Protein AF-A0AAD5U071-F1 (afdb_monomer_lite)

Sequence (333 aa):
MDEIKLKQVQVDEIIENVNIQALKSEDTIFQKDDSDSICLKDLNVYPITQIESSEHLINSKNDEALIEESCLKEKQDKTNLSKTQLRKVNKKNKKEKNREKKEFRAELIERSQRVQKTLIRAQAKGFASEFQIMENWLLSENETIKSFVADANLLETMIGPFGQKMRRLALKLCRRYNIVCKTHGHRKEKFLKLIKTNTTNIPTNNMILVQNLIQEFTNEKLELRDRRVERLEKQLNVFDEDGIPAIWYRKLEKAGKADPQFRGKVVHSSPHYENVVGETAKSISEACVGYKMLLKGGWTPGSGLGVDGNGNKDGIKVKIRGKRTGLGIEESF

Foldseek 3Di:
DVVVVVVVVVVVVVVVVVVVVVVVVVPPPPDDDDDDPPPPVVPPPPDPPPPPDPPDDDDDPPPCVVVVVVVVVVPPVPDPDPPVRVVVVVVVVVVVVVVVVVVVLVVLAVVQVVLVVQLVVQVVVDDVSNLVSLLVVLLVVLVVVVVQLVPPSRFKDKHHLHDPLSVVLVVLSCVLQVWDWDWDDDDSSIIIMTGDDPSGDDDPDSNVSSVVSSVVSVVVVVVVVVVVVVVVCVQCVPQDPVRHGCVVVVVVVVVDDDDPPPPPDPPPPVPDFFDWPCPPPDDDDCPDPVVVVCVVVVHDPQFAPDPVSPHDSPPFTWTADDDPPGIHTDDDD

Secondary structure (DSSP, 8-state):
-HHHHHHHHHHHHHHHHHHHHHHHHHTTS----------GGG------------------TTSHHHHHHHHHHHTTTS----HHHHHHHHHHHHHHHHHHHHHHHHHHHHHHHHHHHHHHHHHHT-HHHHHHHHHHHHHHHHHHHHHHHH-TT-SEEEE----HHHHHHHHHHHHHTT-EEEEESSTT--EEEEE--TT----S-HHHHHHHHHHHHHHHHHHHHHHHHHHHHHHHS-B-TTS-BTHHHHHHHTT----GGG------PPPPTTPEETTTPPPPPTTSHHHHHHHHTT--TTSBSSTTSBS-SSPPPEEE-TTTS-EEE----

Structure (mmCIF, N/CA/C/O backbone):
data_AF-A0AAD5U071-F1
#
_entry.id   AF-A0AAD5U071-F1
#
loop_
_atom_site.group_PDB
_atom_site.id
_atom_site.type_symbol
_atom_site.label_atom_id
_atom_site.label_alt_id
_atom_site.label_comp_id
_atom_site.label_asym_id
_atom_site.label_entity_id
_atom_site.label_seq_id
_atom_site.pdbx_PDB_ins_code
_atom_site.Cartn_x
_atom_site.Cartn_y
_atom_site.Cartn_z
_atom_site.occupancy
_atom_site.B_iso_or_equiv
_atom_site.auth_seq_id
_atom_site.auth_comp_id
_atom_site.auth_asym_id
_atom_site.auth_atom_id
_atom_site.pdbx_PDB_model_num
ATOM 1 N N . MET A 1 1 ? 56.730 -24.080 2.811 1.00 55.62 1 MET A N 1
ATOM 2 C CA . MET A 1 1 ? 55.600 -23.474 3.556 1.00 55.62 1 MET A CA 1
ATOM 3 C C . MET A 1 1 ? 55.712 -21.955 3.665 1.00 55.62 1 MET A C 1
ATOM 5 O O . MET A 1 1 ? 54.682 -21.310 3.816 1.00 55.62 1 MET A O 1
ATOM 9 N N . ASP A 1 2 ? 56.905 -21.373 3.531 1.00 67.69 2 ASP A N 1
ATOM 10 C CA . ASP A 1 2 ? 57.101 -19.932 3.759 1.00 67.69 2 ASP A CA 1
ATOM 11 C C . ASP A 1 2 ? 56.636 -19.040 2.599 1.00 67.69 2 ASP A C 1
ATOM 13 O O . ASP A 1 2 ? 56.183 -17.922 2.818 1.00 67.69 2 ASP A O 1
ATOM 17 N N . GLU A 1 3 ? 56.613 -19.561 1.373 1.00 74.38 3 GLU A N 1
ATOM 18 C CA . GLU A 1 3 ? 56.181 -18.804 0.189 1.00 74.38 3 GLU A CA 1
ATOM 19 C C . GLU A 1 3 ? 54.664 -18.533 0.159 1.00 74.38 3 GLU A C 1
ATOM 21 O O . GLU A 1 3 ? 54.212 -17.498 -0.326 1.00 74.38 3 GLU A O 1
ATOM 26 N N . ILE A 1 4 ? 53.865 -19.438 0.735 1.00 80.94 4 ILE A N 1
ATOM 27 C CA . ILE A 1 4 ? 52.407 -19.273 0.847 1.00 80.94 4 ILE A CA 1
ATOM 28 C C . ILE A 1 4 ? 52.076 -18.229 1.916 1.00 80.94 4 ILE A C 1
ATOM 30 O O . ILE A 1 4 ? 51.204 -17.392 1.706 1.00 80.94 4 ILE A O 1
ATOM 34 N N . LYS A 1 5 ? 52.815 -18.223 3.034 1.00 85.50 5 LYS A N 1
ATOM 35 C CA . LYS A 1 5 ? 52.654 -17.203 4.078 1.00 85.50 5 LYS A CA 1
ATOM 36 C C . LYS A 1 5 ? 53.036 -15.815 3.568 1.00 85.50 5 LYS A C 1
ATOM 38 O O . LYS A 1 5 ? 52.329 -14.859 3.863 1.00 85.50 5 LYS A O 1
ATOM 43 N N . LEU A 1 6 ? 54.088 -15.715 2.753 1.00 84.88 6 LEU A N 1
ATOM 44 C CA . LEU A 1 6 ? 54.498 -14.447 2.150 1.00 84.88 6 LEU A CA 1
ATOM 45 C C . LEU A 1 6 ? 53.431 -13.895 1.191 1.00 84.88 6 LEU A C 1
ATOM 47 O O . LEU A 1 6 ? 53.113 -12.710 1.243 1.00 84.88 6 LEU A O 1
ATOM 51 N N . LYS A 1 7 ? 52.821 -14.759 0.369 1.00 84.94 7 LYS A N 1
ATOM 52 C CA . LYS A 1 7 ? 51.725 -14.356 -0.526 1.00 84.94 7 LYS A CA 1
ATOM 53 C C . LYS A 1 7 ? 50.461 -13.954 0.235 1.00 84.94 7 LYS A C 1
ATOM 55 O O . LYS A 1 7 ? 49.786 -13.027 -0.191 1.00 84.94 7 LYS A O 1
ATOM 60 N N . GLN A 1 8 ? 50.161 -14.605 1.359 1.00 84.19 8 GLN A N 1
ATOM 61 C CA . GLN A 1 8 ? 49.004 -14.248 2.182 1.00 84.19 8 GLN A CA 1
ATOM 62 C C . GLN A 1 8 ? 49.163 -12.850 2.802 1.00 84.19 8 GLN A C 1
ATOM 64 O O . GLN A 1 8 ? 48.251 -12.039 2.703 1.00 84.19 8 GLN A O 1
ATOM 69 N N . VAL A 1 9 ? 50.350 -12.535 3.334 1.00 89.19 9 VAL A N 1
ATOM 70 C CA . VAL A 1 9 ? 50.649 -11.208 3.905 1.00 89.19 9 VAL A CA 1
ATOM 71 C C . VAL A 1 9 ? 50.554 -10.105 2.846 1.00 89.19 9 VAL A C 1
ATOM 73 O O . VAL A 1 9 ? 49.988 -9.051 3.115 1.00 89.19 9 VAL A O 1
ATOM 76 N N . GLN A 1 10 ? 51.025 -10.360 1.621 1.00 87.25 10 GLN A N 1
ATOM 77 C CA . GLN A 1 10 ? 50.901 -9.398 0.519 1.00 87.25 10 GLN A CA 1
ATOM 78 C C . GLN A 1 10 ? 49.443 -9.149 0.105 1.00 87.25 10 GLN A C 1
ATOM 80 O O . GLN A 1 10 ? 49.093 -8.032 -0.265 1.00 87.25 10 GLN A O 1
ATOM 85 N N . VAL A 1 11 ? 48.583 -10.169 0.161 1.00 84.94 11 VAL A N 1
ATOM 86 C CA . VAL A 1 11 ? 47.152 -10.014 -0.145 1.00 84.94 11 VAL A CA 1
ATOM 87 C C . VAL A 1 11 ? 46.450 -9.198 0.939 1.00 84.94 11 VAL A C 1
ATOM 89 O O . VAL A 1 11 ? 45.682 -8.295 0.608 1.00 84.94 11 VAL A O 1
ATOM 92 N N . ASP A 1 12 ? 46.749 -9.463 2.209 1.00 83.75 12 ASP A N 1
ATOM 93 C CA . ASP A 1 12 ? 46.149 -8.738 3.332 1.00 83.75 12 ASP A CA 1
ATOM 94 C C . ASP A 1 12 ? 46.568 -7.250 3.325 1.00 83.75 12 ASP A C 1
ATOM 96 O O . ASP A 1 12 ? 45.726 -6.369 3.509 1.00 83.75 12 ASP A O 1
ATOM 100 N N . GLU A 1 13 ? 47.824 -6.949 2.973 1.00 85.31 13 GLU A N 1
ATOM 101 C CA . GLU A 1 13 ? 48.334 -5.577 2.822 1.00 85.31 13 GLU A CA 1
ATOM 102 C C . GLU A 1 13 ? 47.681 -4.824 1.644 1.00 85.31 13 GLU A C 1
ATOM 104 O O . GLU A 1 13 ? 47.413 -3.621 1.722 1.00 85.31 13 GLU A O 1
ATOM 109 N N . ILE A 1 14 ? 47.359 -5.517 0.546 1.00 85.44 14 ILE A N 1
ATOM 110 C CA . ILE A 1 14 ? 46.621 -4.923 -0.581 1.00 85.44 14 ILE A CA 1
ATOM 111 C C . ILE A 1 14 ? 45.173 -4.610 -0.176 1.00 85.44 14 ILE A C 1
ATOM 113 O O . ILE A 1 14 ? 44.662 -3.542 -0.518 1.00 85.44 14 ILE A O 1
ATOM 117 N N . ILE A 1 15 ? 44.515 -5.500 0.573 1.00 81.06 15 ILE A N 1
ATOM 118 C CA . ILE A 1 15 ? 43.133 -5.298 1.037 1.00 81.06 15 ILE A CA 1
ATOM 119 C C . ILE A 1 15 ? 43.049 -4.093 1.983 1.00 81.06 15 ILE A C 1
ATOM 121 O O . ILE A 1 15 ? 42.140 -3.268 1.854 1.00 81.06 15 ILE A O 1
ATOM 125 N N . GLU A 1 16 ? 44.012 -3.948 2.893 1.00 81.44 16 GLU A N 1
ATOM 126 C CA . GLU A 1 16 ? 44.041 -2.835 3.843 1.00 81.44 16 GLU A CA 1
ATOM 127 C C . GLU A 1 16 ? 44.283 -1.487 3.136 1.00 81.44 16 GLU A C 1
ATOM 129 O O . GLU A 1 16 ? 43.581 -0.505 3.394 1.00 81.44 16 GLU A O 1
ATOM 134 N N . ASN A 1 17 ? 45.175 -1.454 2.139 1.00 78.75 17 ASN A N 1
ATOM 135 C CA . ASN A 1 17 ? 45.452 -0.248 1.352 1.00 78.75 17 ASN A CA 1
ATOM 136 C C . ASN A 1 17 ? 44.270 0.204 0.473 1.00 78.75 17 ASN A C 1
ATOM 138 O O . ASN A 1 17 ? 44.027 1.408 0.340 1.00 78.75 17 ASN A O 1
ATOM 142 N N . VAL A 1 18 ? 43.495 -0.733 -0.088 1.00 77.31 18 VAL A N 1
ATOM 143 C CA . VAL A 1 18 ? 42.282 -0.413 -0.865 1.00 77.31 18 VAL A CA 1
ATOM 144 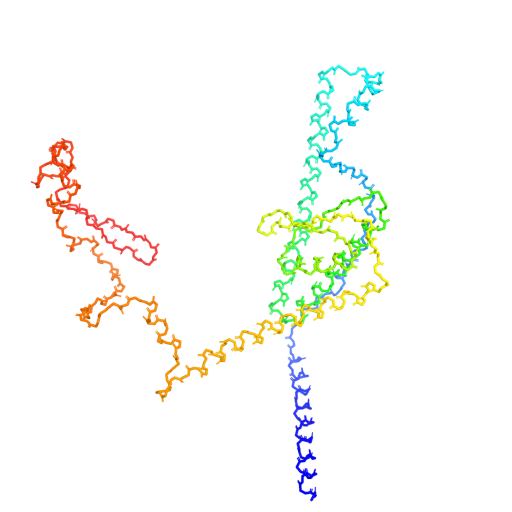C C . VAL A 1 18 ? 41.192 0.185 0.034 1.00 77.31 18 VAL A C 1
ATOM 146 O O . VAL A 1 18 ? 40.547 1.163 -0.352 1.00 77.31 18 VAL A O 1
ATOM 149 N N . ASN A 1 19 ? 41.029 -0.325 1.258 1.00 69.94 19 ASN A N 1
ATOM 150 C CA . ASN A 1 19 ? 40.064 0.222 2.219 1.00 69.94 19 ASN A CA 1
ATOM 151 C C . ASN A 1 19 ? 40.436 1.640 2.685 1.00 69.94 19 ASN A C 1
ATOM 153 O O . ASN A 1 19 ? 39.562 2.496 2.831 1.00 69.94 19 ASN A O 1
ATOM 157 N N . ILE A 1 20 ? 41.729 1.927 2.862 1.00 69.62 20 ILE A N 1
ATOM 158 C CA . ILE A 1 20 ? 42.202 3.262 3.259 1.00 69.62 20 ILE A CA 1
ATOM 159 C C . ILE A 1 20 ? 42.023 4.286 2.124 1.00 69.62 20 ILE A C 1
ATOM 161 O O . ILE A 1 20 ? 41.703 5.446 2.393 1.00 69.62 20 ILE A O 1
ATOM 165 N N . GLN A 1 21 ? 42.188 3.891 0.855 1.00 60.47 21 GLN A N 1
ATOM 166 C CA . GLN A 1 21 ? 41.911 4.782 -0.281 1.00 60.47 21 GLN A CA 1
ATOM 167 C C . GLN A 1 21 ? 40.415 5.064 -0.463 1.00 60.47 21 GLN A C 1
ATOM 169 O O . GLN A 1 21 ? 40.058 6.202 -0.773 1.00 60.47 21 GLN A O 1
ATOM 174 N N . ALA A 1 22 ? 39.546 4.081 -0.208 1.00 54.34 22 ALA A N 1
ATOM 175 C CA . ALA A 1 22 ? 38.099 4.287 -0.239 1.00 54.34 22 ALA A CA 1
ATOM 176 C C . ALA A 1 22 ? 37.658 5.324 0.810 1.00 54.34 22 ALA A C 1
ATOM 178 O O . ALA A 1 22 ? 36.961 6.278 0.466 1.00 54.34 22 ALA A O 1
ATOM 179 N N . LEU A 1 23 ? 38.168 5.223 2.044 1.00 58.06 23 LEU A N 1
ATOM 180 C CA . LEU A 1 23 ? 37.847 6.159 3.130 1.00 58.06 23 LEU A CA 1
ATOM 181 C C . LEU A 1 23 ? 38.384 7.581 2.889 1.00 58.06 23 LEU A C 1
ATOM 183 O O . LEU A 1 23 ? 37.712 8.553 3.213 1.00 58.06 23 LEU A O 1
ATOM 187 N N . LYS A 1 24 ? 39.556 7.740 2.259 1.00 56.62 24 LYS A N 1
ATOM 188 C CA . LYS A 1 24 ? 40.116 9.074 1.953 1.00 56.62 24 LYS A CA 1
ATOM 189 C C . LYS A 1 24 ? 39.433 9.782 0.775 1.00 56.62 24 LYS A C 1
ATOM 191 O O . LYS A 1 24 ? 39.570 10.998 0.635 1.00 56.62 24 LYS A O 1
ATOM 196 N N . SER A 1 25 ? 38.709 9.047 -0.070 1.00 53.53 25 SER A N 1
ATOM 197 C CA . SER A 1 25 ? 37.989 9.618 -1.218 1.00 53.53 25 SER A CA 1
ATOM 198 C C . SER A 1 25 ? 36.618 10.212 -0.864 1.00 53.53 25 SER A C 1
ATOM 200 O O . SER A 1 25 ? 36.091 11.012 -1.636 1.00 53.53 25 SER A O 1
ATOM 202 N N . GLU A 1 26 ? 36.064 9.890 0.310 1.00 53.56 26 GLU A N 1
ATOM 203 C CA . GLU A 1 26 ? 34.776 10.436 0.764 1.00 53.56 26 GLU A CA 1
ATOM 204 C C . GLU A 1 26 ? 34.915 11.820 1.431 1.00 53.56 26 GLU A C 1
ATOM 206 O O . GLU A 1 26 ? 34.003 12.640 1.331 1.00 53.56 26 GLU A O 1
ATOM 211 N N . ASP A 1 27 ? 36.087 12.148 1.988 1.00 49.56 27 ASP A N 1
ATOM 212 C CA . ASP A 1 27 ? 36.305 13.399 2.737 1.00 49.56 27 ASP A CA 1
ATOM 213 C C . ASP A 1 27 ? 36.732 14.609 1.878 1.00 49.56 27 ASP A C 1
ATOM 215 O O . ASP A 1 27 ? 36.807 15.732 2.376 1.00 49.56 27 ASP A O 1
ATOM 219 N N . THR A 1 28 ? 36.990 14.438 0.575 1.00 48.97 28 THR A N 1
ATOM 220 C CA . THR A 1 28 ? 37.506 15.522 -0.295 1.00 48.97 28 THR A CA 1
ATOM 221 C C . THR A 1 28 ? 36.480 16.156 -1.242 1.00 48.97 28 THR A C 1
ATOM 223 O O . THR A 1 28 ? 36.829 17.069 -1.988 1.00 48.97 28 THR A O 1
ATOM 226 N N . ILE A 1 29 ? 35.202 15.759 -1.193 1.00 48.81 29 ILE A N 1
ATOM 227 C CA . ILE A 1 29 ? 34.155 16.288 -2.099 1.00 48.81 29 ILE A CA 1
ATOM 228 C C . ILE A 1 29 ? 33.249 17.350 -1.436 1.00 48.81 29 ILE A C 1
ATOM 230 O O . ILE A 1 29 ? 32.365 17.904 -2.083 1.00 48.81 29 ILE A O 1
ATOM 234 N N . PHE A 1 30 ? 33.487 17.731 -0.177 1.00 48.06 30 PHE A N 1
ATOM 235 C CA . PHE A 1 30 ? 32.630 18.696 0.531 1.00 48.06 30 PHE A CA 1
ATOM 236 C C . PHE A 1 30 ? 33.368 19.926 1.070 1.00 48.06 30 PHE A C 1
ATOM 238 O O . PHE A 1 30 ? 33.250 20.282 2.236 1.00 48.06 30 PHE A O 1
ATOM 245 N N . GLN A 1 31 ? 34.092 20.631 0.199 1.00 50.34 31 GLN A N 1
ATOM 246 C CA . GLN A 1 31 ? 34.423 22.040 0.433 1.00 50.34 31 GLN A CA 1
ATOM 247 C C . GLN A 1 31 ? 34.306 22.841 -0.866 1.00 50.34 31 GLN A C 1
ATOM 249 O O . GLN A 1 31 ? 35.242 22.883 -1.663 1.00 50.34 31 GLN A O 1
ATOM 254 N N . LYS A 1 32 ? 33.129 23.449 -1.068 1.00 41.72 32 LYS A N 1
ATOM 255 C CA . LYS A 1 32 ? 32.931 24.785 -1.658 1.00 41.72 32 LYS A CA 1
ATOM 256 C C . LYS A 1 32 ? 31.447 25.161 -1.622 1.00 41.72 32 LYS A C 1
ATOM 258 O O . LYS A 1 32 ? 30.638 24.595 -2.349 1.00 41.72 32 LYS A O 1
ATOM 263 N N . ASP A 1 33 ? 31.143 26.046 -0.679 1.00 43.62 33 ASP A N 1
ATOM 264 C CA . ASP A 1 33 ? 30.358 27.272 -0.836 1.00 43.62 33 ASP A CA 1
ATOM 265 C C . ASP A 1 33 ? 29.130 27.213 -1.756 1.00 43.62 33 ASP A C 1
ATOM 267 O O . ASP A 1 33 ? 29.238 27.306 -2.973 1.00 43.62 33 ASP A O 1
ATOM 271 N N . ASP A 1 34 ? 27.948 27.120 -1.144 1.00 39.91 34 ASP A N 1
ATOM 272 C CA . ASP A 1 34 ? 27.015 28.247 -1.166 1.00 39.91 34 ASP A CA 1
ATOM 273 C C . ASP A 1 34 ? 26.010 28.133 -0.014 1.00 39.91 34 ASP A C 1
ATOM 275 O O . ASP A 1 34 ? 25.458 27.082 0.322 1.00 39.91 34 ASP A O 1
ATOM 279 N N . SER A 1 35 ? 25.849 29.265 0.651 1.00 47.72 35 SER A N 1
ATOM 280 C CA . SER A 1 35 ? 25.071 29.494 1.852 1.00 47.72 35 SER A CA 1
ATOM 281 C C . SER A 1 35 ? 23.569 29.395 1.593 1.00 47.72 35 SER A C 1
ATOM 283 O O . SER A 1 35 ? 22.925 30.407 1.351 1.00 47.72 35 SER A O 1
ATOM 285 N N . ASP A 1 36 ? 23.004 28.204 1.760 1.00 41.28 36 ASP A N 1
ATOM 286 C CA . ASP A 1 36 ? 21.601 28.038 2.146 1.00 41.28 36 ASP A CA 1
ATOM 287 C C . ASP A 1 36 ? 21.547 27.238 3.449 1.00 41.28 36 ASP A C 1
ATOM 289 O O . ASP A 1 36 ? 21.347 26.022 3.487 1.00 41.28 36 ASP A O 1
ATOM 293 N N . SER A 1 37 ? 21.748 27.962 4.553 1.00 44.72 37 SER A N 1
ATOM 294 C CA . SER A 1 37 ? 21.404 27.522 5.904 1.00 44.72 37 SER A CA 1
ATOM 295 C C . SER A 1 37 ? 19.894 27.252 5.961 1.00 44.72 37 SER A C 1
ATOM 297 O O . SER A 1 37 ? 19.107 28.090 6.409 1.00 44.72 37 SER A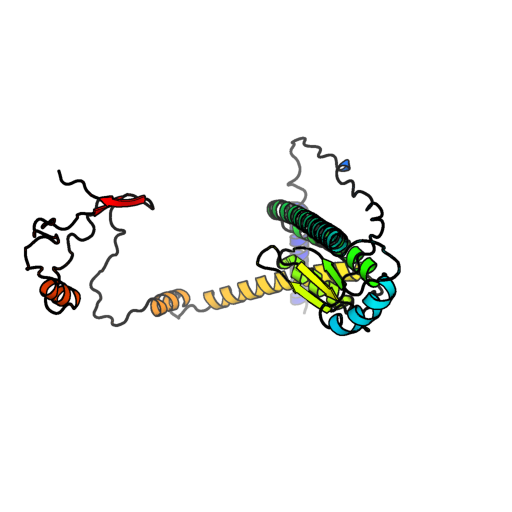 O 1
ATOM 299 N N . ILE A 1 38 ? 19.465 26.069 5.517 1.00 42.19 38 ILE A N 1
ATOM 300 C CA . ILE A 1 38 ? 18.133 25.561 5.829 1.00 42.19 38 ILE A CA 1
ATOM 301 C C . ILE A 1 38 ? 18.135 25.271 7.325 1.00 42.19 38 ILE A C 1
ATOM 303 O O . ILE A 1 38 ? 18.734 24.309 7.807 1.00 42.19 38 ILE A O 1
ATOM 307 N N . CYS A 1 39 ? 17.477 26.164 8.053 1.00 36.88 39 CYS A N 1
ATOM 308 C CA . CYS A 1 39 ? 17.259 26.084 9.480 1.00 36.88 39 CYS A CA 1
ATOM 309 C C . CYS A 1 39 ? 16.619 24.727 9.824 1.00 36.88 39 CYS A C 1
ATOM 311 O O . CYS A 1 39 ? 15.439 24.490 9.572 1.00 36.88 39 CYS A O 1
ATOM 313 N N . LEU A 1 40 ? 17.388 23.833 10.450 1.00 42.78 40 LEU A N 1
ATOM 314 C CA . LEU A 1 40 ? 16.921 22.551 11.004 1.00 42.78 40 LEU A CA 1
ATOM 315 C C . LEU A 1 40 ? 15.836 22.708 12.092 1.00 42.78 40 LEU A C 1
ATOM 317 O O . LEU A 1 40 ? 15.324 21.712 12.593 1.00 42.78 40 LEU A O 1
ATOM 321 N N . LYS A 1 41 ? 15.448 23.943 12.434 1.00 42.38 41 LYS A N 1
ATOM 322 C CA . LYS A 1 41 ? 14.358 24.252 13.367 1.00 42.38 41 LYS A CA 1
ATOM 323 C C . LYS A 1 41 ? 12.958 24.074 12.755 1.00 42.38 41 LYS A C 1
ATOM 325 O O . LYS A 1 41 ? 11.994 24.023 13.510 1.00 42.38 41 LYS A O 1
ATOM 330 N N . ASP A 1 42 ? 12.844 23.883 11.436 1.00 38.41 42 ASP A N 1
ATOM 331 C CA . ASP A 1 42 ? 11.549 23.639 10.775 1.00 38.41 42 ASP A CA 1
ATOM 332 C C . ASP A 1 42 ? 11.170 22.150 10.677 1.00 38.41 42 ASP A C 1
ATOM 334 O O . ASP A 1 42 ? 10.042 21.813 10.315 1.00 38.41 42 ASP A O 1
ATOM 338 N N . LEU A 1 43 ? 12.055 21.234 11.096 1.00 42.12 43 LEU A N 1
ATOM 339 C CA . LEU A 1 43 ? 11.668 19.874 11.495 1.00 42.12 43 LEU A CA 1
ATOM 340 C C . LEU A 1 43 ? 11.134 19.892 12.933 1.00 42.12 43 LEU A C 1
ATOM 342 O O . LEU A 1 43 ? 11.499 19.067 13.769 1.00 42.12 43 LEU A O 1
ATOM 346 N N . ASN A 1 44 ? 10.229 20.829 13.217 1.00 37.41 44 ASN A N 1
ATOM 347 C CA . ASN A 1 44 ? 9.333 20.696 14.346 1.00 37.41 44 ASN A CA 1
ATOM 348 C C . ASN A 1 44 ? 8.401 19.530 14.004 1.00 37.41 44 ASN A C 1
ATOM 350 O O . ASN A 1 44 ? 7.371 19.673 13.339 1.00 37.41 44 ASN A O 1
ATOM 354 N N . VAL A 1 45 ? 8.827 18.336 14.415 1.00 46.09 45 VAL A N 1
ATOM 355 C CA . VAL A 1 45 ? 7.941 17.221 14.719 1.00 46.09 45 VAL A CA 1
ATOM 356 C C . VAL A 1 45 ? 6.976 17.783 15.750 1.00 46.09 45 VAL A C 1
ATOM 358 O O . VAL A 1 45 ? 7.274 17.809 16.941 1.00 46.09 45 VAL A O 1
ATOM 361 N N . TYR A 1 46 ? 5.867 18.351 15.272 1.00 35.00 46 TYR A N 1
ATOM 362 C CA . TYR A 1 46 ? 4.806 18.805 16.149 1.00 35.00 46 TYR A CA 1
ATOM 363 C C . TYR A 1 46 ? 4.480 17.629 17.072 1.00 35.00 46 TYR A C 1
ATOM 365 O O . TYR A 1 46 ? 4.281 16.517 16.560 1.00 35.00 46 TYR A O 1
ATOM 373 N N . PRO A 1 47 ? 4.458 17.828 18.405 1.00 38.12 47 PRO A N 1
ATOM 374 C CA . PRO A 1 47 ? 3.892 16.824 19.283 1.00 38.12 47 PRO A CA 1
ATOM 375 C C . PRO A 1 47 ? 2.507 16.543 18.723 1.00 38.12 47 PRO A C 1
ATOM 377 O O . PRO A 1 47 ? 1.740 17.476 18.481 1.00 38.12 47 PRO A O 1
ATOM 380 N N . ILE A 1 48 ? 2.255 15.272 18.411 1.00 43.16 48 ILE A N 1
ATOM 381 C CA . ILE A 1 48 ? 0.947 14.778 18.001 1.00 43.16 48 ILE A CA 1
ATOM 382 C C . ILE A 1 48 ? -0.005 15.306 19.065 1.00 43.16 48 ILE A C 1
ATOM 384 O O . ILE A 1 48 ? 0.006 14.834 20.202 1.00 43.16 48 ILE A O 1
ATOM 388 N N . THR A 1 49 ? -0.737 16.368 18.732 1.00 35.19 49 THR A N 1
ATOM 389 C CA . THR A 1 49 ? -1.767 16.902 19.607 1.00 35.19 49 THR A CA 1
ATOM 390 C C . THR A 1 49 ? -2.687 15.737 19.863 1.00 35.19 49 THR A C 1
ATOM 392 O O . THR A 1 49 ? -3.088 15.077 18.900 1.00 35.19 49 THR A O 1
ATOM 395 N N . GLN A 1 50 ? -2.928 15.455 21.142 1.00 37.19 50 GLN A N 1
ATOM 396 C CA . GLN A 1 50 ? -3.893 14.470 21.596 1.00 37.19 50 GLN A CA 1
ATOM 397 C C . GLN A 1 50 ? -5.132 14.607 20.715 1.00 37.19 50 GLN A C 1
ATOM 399 O O . GLN A 1 50 ? -5.853 15.598 20.790 1.00 37.19 50 GLN A O 1
ATOM 404 N N . ILE A 1 51 ? -5.300 13.661 19.791 1.00 42.50 51 ILE A N 1
ATOM 405 C CA . ILE A 1 51 ? -6.531 13.537 19.037 1.00 42.50 51 ILE A CA 1
ATOM 406 C C . ILE A 1 51 ? -7.504 13.072 20.102 1.00 42.50 51 ILE A C 1
ATOM 408 O O . ILE A 1 51 ? -7.456 11.913 20.514 1.00 42.50 51 ILE A O 1
ATOM 412 N N . GLU A 1 52 ? -8.296 14.011 20.619 1.00 35.25 52 GLU A N 1
ATOM 413 C CA . GLU A 1 52 ? -9.458 13.698 21.430 1.00 35.25 52 GLU A CA 1
ATOM 414 C C . GLU A 1 52 ? -10.222 12.609 20.684 1.00 35.25 52 GLU A C 1
ATOM 416 O O . GLU A 1 52 ? -10.635 12.768 19.530 1.00 35.25 52 GLU A O 1
ATOM 421 N N . SER A 1 53 ? -10.265 11.447 21.324 1.00 39.31 53 SER A N 1
ATOM 422 C CA . SER A 1 53 ? -10.844 10.215 20.834 1.00 39.31 53 SER A CA 1
ATOM 423 C C . SER A 1 53 ? -12.304 10.457 20.469 1.00 39.31 53 SER A C 1
ATOM 425 O O . SER A 1 53 ? -13.194 10.368 21.312 1.00 39.31 53 SER A O 1
ATOM 427 N N . SER A 1 54 ? -12.562 10.767 19.199 1.00 40.81 54 SER A N 1
ATOM 428 C CA . SER A 1 54 ? -13.897 10.658 18.632 1.00 40.81 54 SER A CA 1
ATOM 429 C C . SER A 1 54 ? -14.199 9.168 18.542 1.00 40.81 54 SER A C 1
ATOM 431 O O . SER A 1 54 ? -13.658 8.445 17.704 1.00 40.81 54 SER A O 1
ATOM 433 N N . GLU A 1 55 ? -15.014 8.690 19.480 1.00 39.16 55 GLU A N 1
ATOM 434 C CA . GLU A 1 55 ? -15.543 7.330 19.530 1.00 39.16 55 GLU A CA 1
ATOM 435 C C . GLU A 1 55 ? -16.331 7.028 18.244 1.00 39.16 55 GLU A C 1
ATOM 437 O O . GLU A 1 55 ? -17.549 7.184 18.149 1.00 39.16 55 GLU A O 1
ATOM 442 N N . HIS A 1 56 ? -15.628 6.610 17.196 1.00 42.34 56 HIS A N 1
ATOM 443 C CA . HIS A 1 56 ? -16.239 6.207 15.943 1.00 42.34 56 HIS A CA 1
ATOM 444 C C . HIS A 1 56 ? -16.575 4.715 15.978 1.00 42.34 56 HIS A C 1
ATOM 446 O O . HIS A 1 56 ? -15.796 3.859 15.561 1.00 42.34 56 HIS A O 1
ATOM 452 N N . LEU A 1 57 ? -17.805 4.420 16.406 1.00 41.06 57 LEU A N 1
ATOM 453 C CA . LEU A 1 57 ? -18.493 3.155 16.141 1.00 41.06 57 LEU A CA 1
ATOM 454 C C . LEU A 1 57 ? -18.558 2.888 14.624 1.00 41.06 57 LEU A C 1
ATOM 456 O O . LEU A 1 57 ? -19.289 3.550 13.869 1.00 41.06 57 LEU A O 1
ATOM 460 N N . ILE A 1 58 ? -17.807 1.883 14.168 1.00 44.78 58 ILE A N 1
ATOM 461 C CA . ILE A 1 58 ? -17.953 1.285 12.839 1.00 44.78 58 ILE A CA 1
ATOM 462 C C . ILE A 1 58 ? -18.408 -0.161 13.024 1.00 44.78 58 ILE A C 1
ATOM 464 O O . ILE A 1 58 ? -17.608 -1.070 13.221 1.00 44.78 58 ILE A O 1
ATOM 468 N N . ASN A 1 59 ? -19.725 -0.334 12.938 1.00 41.22 59 ASN A N 1
ATOM 469 C CA . ASN A 1 59 ? -20.397 -1.621 12.965 1.00 41.22 59 ASN A CA 1
ATOM 470 C C . ASN A 1 59 ? -20.166 -2.426 11.676 1.00 41.22 59 ASN A C 1
ATOM 472 O O . ASN A 1 59 ? -20.187 -1.908 10.551 1.00 41.22 59 ASN A O 1
ATOM 476 N N . SER A 1 60 ? -19.951 -3.723 11.896 1.00 44.31 60 SER A N 1
ATOM 477 C CA . SER A 1 60 ? -19.888 -4.813 10.926 1.00 44.31 60 SER A CA 1
ATOM 478 C C . SER A 1 60 ? -21.256 -5.027 10.266 1.00 44.31 60 SER A C 1
ATOM 480 O O . SER A 1 60 ? -22.248 -5.301 10.931 1.00 44.31 60 SER A O 1
ATOM 482 N N . LYS A 1 61 ? -21.300 -4.933 8.933 1.00 52.38 61 LYS A N 1
ATOM 483 C CA . LYS A 1 61 ? -22.526 -4.933 8.112 1.00 52.38 61 LYS A CA 1
ATOM 484 C C . LYS A 1 61 ? -23.299 -6.257 8.036 1.00 52.38 61 LYS A C 1
ATOM 486 O O . LYS A 1 61 ? -24.318 -6.287 7.352 1.00 52.38 61 LYS A O 1
ATOM 491 N N . ASN A 1 62 ? -22.830 -7.334 8.661 1.00 47.38 62 ASN A N 1
ATOM 492 C CA . ASN A 1 62 ? -23.417 -8.660 8.439 1.00 47.38 62 ASN A CA 1
ATOM 493 C C . ASN A 1 62 ? -24.194 -9.224 9.639 1.00 47.38 62 ASN A C 1
ATOM 495 O O . ASN A 1 62 ? -24.984 -10.135 9.425 1.00 47.38 62 ASN A O 1
ATOM 499 N N . ASP A 1 63 ? -24.085 -8.614 10.827 1.00 45.81 63 ASP A N 1
ATOM 500 C CA . ASP A 1 63 ? -24.836 -9.032 12.028 1.00 45.81 63 ASP A CA 1
ATOM 501 C C . ASP A 1 63 ? -25.887 -7.985 12.482 1.00 45.81 63 ASP A C 1
ATOM 503 O O . ASP A 1 63 ? -26.633 -8.199 13.434 1.00 45.81 63 ASP A O 1
ATOM 507 N N . GLU A 1 64 ? -25.993 -6.846 11.780 1.00 47.72 64 GLU A N 1
ATOM 508 C CA . GLU A 1 64 ? -26.829 -5.689 12.163 1.00 47.72 64 GLU A CA 1
ATOM 509 C C . GLU A 1 64 ? -28.337 -5.884 11.933 1.00 47.72 64 GLU A C 1
ATOM 511 O O . GLU A 1 64 ? -29.142 -5.291 12.647 1.00 47.72 64 GLU A O 1
ATOM 516 N N . ALA A 1 65 ? -28.755 -6.738 10.993 1.00 50.94 65 ALA A N 1
ATOM 517 C CA . ALA A 1 65 ? -30.178 -6.863 10.657 1.00 50.94 65 ALA A CA 1
ATOM 518 C C . ALA A 1 65 ? -31.027 -7.473 11.791 1.00 50.94 65 ALA A C 1
ATOM 520 O O . ALA A 1 65 ? -32.224 -7.219 11.854 1.00 50.94 65 ALA A O 1
ATOM 521 N N . LEU A 1 66 ? -30.416 -8.248 12.695 1.00 49.72 66 LEU A N 1
ATOM 522 C CA . LEU A 1 66 ? -31.120 -8.931 13.788 1.00 49.72 66 LEU A CA 1
ATOM 523 C C . LEU A 1 66 ? -31.013 -8.211 15.142 1.00 49.72 66 LEU A C 1
ATOM 525 O O . LEU A 1 66 ? -31.861 -8.428 16.004 1.00 49.72 66 LEU A O 1
ATOM 529 N N . ILE A 1 67 ? -30.022 -7.331 15.332 1.00 52.34 67 ILE A N 1
ATOM 530 C CA . ILE A 1 67 ? -29.821 -6.593 16.594 1.00 52.34 67 ILE A CA 1
ATOM 531 C C . ILE A 1 67 ? -30.374 -5.153 16.509 1.00 52.34 67 ILE A C 1
ATOM 533 O O . ILE A 1 67 ? -30.808 -4.605 17.523 1.00 52.34 67 ILE A O 1
ATOM 537 N N . GLU A 1 68 ? -30.469 -4.539 15.319 1.00 51.94 68 GLU A N 1
ATOM 538 C CA . GLU A 1 68 ? -31.109 -3.216 15.188 1.00 51.94 68 GLU A CA 1
ATOM 539 C C . GLU A 1 68 ? -32.636 -3.256 15.385 1.00 51.94 68 GLU A C 1
ATOM 541 O O . GLU A 1 68 ? -33.196 -2.290 15.907 1.00 51.94 68 GLU A O 1
ATOM 546 N N . GLU A 1 69 ? -33.333 -4.352 15.054 1.00 53.94 69 GLU A N 1
ATOM 547 C CA . GLU A 1 69 ? -34.797 -4.417 15.222 1.00 53.94 69 GLU A CA 1
ATOM 548 C C . GLU A 1 69 ? -35.257 -4.473 16.688 1.00 53.94 69 GLU A C 1
ATOM 550 O O . GLU A 1 69 ? -36.359 -4.008 16.998 1.00 53.94 69 GLU A O 1
ATOM 555 N N . SER A 1 70 ? -34.431 -4.987 17.607 1.00 51.09 70 SER A N 1
ATOM 556 C CA . SER A 1 70 ? -34.765 -5.043 19.036 1.00 51.09 70 SER A CA 1
ATOM 557 C C . SER A 1 70 ? -34.447 -3.729 19.762 1.00 51.09 70 SER A C 1
ATOM 559 O O . SER A 1 70 ? -35.249 -3.277 20.576 1.00 51.09 70 SER A O 1
ATOM 561 N N . CYS A 1 71 ? -33.360 -3.035 19.401 1.00 46.38 71 CYS A N 1
ATOM 562 C CA . CYS A 1 71 ? -32.990 -1.748 20.010 1.00 46.38 71 CYS A CA 1
ATOM 563 C C . CYS A 1 71 ? -33.795 -0.548 19.455 1.00 46.38 71 CYS A C 1
ATOM 565 O O . CYS A 1 71 ? -33.922 0.491 20.111 1.00 46.38 71 CYS A O 1
ATOM 567 N N . LEU A 1 72 ? -34.398 -0.675 18.265 1.00 51.31 72 LEU A N 1
ATOM 568 C CA . LEU A 1 72 ? -35.273 0.358 17.691 1.00 51.31 72 LEU A CA 1
ATOM 569 C C . LEU A 1 72 ? -36.660 0.430 18.344 1.00 51.31 72 LEU A C 1
ATOM 571 O O . LEU A 1 72 ? -37.319 1.462 18.207 1.00 51.31 72 LEU A O 1
ATOM 575 N N . LYS A 1 73 ? -37.105 -0.607 19.067 1.00 52.59 73 LYS A N 1
ATOM 576 C CA . LYS A 1 73 ? -38.420 -0.602 19.729 1.00 52.59 73 LYS A CA 1
ATOM 577 C C . LYS A 1 73 ? -38.416 0.156 21.063 1.00 52.59 73 LYS A C 1
ATOM 579 O O . LYS A 1 73 ? -39.368 0.874 21.327 1.00 52.59 73 LYS A O 1
ATOM 584 N N . GLU A 1 74 ? -37.324 0.136 21.831 1.00 53.62 74 GLU A N 1
ATOM 585 C CA . GLU A 1 74 ? -37.234 0.873 23.111 1.00 53.62 74 GLU A CA 1
ATOM 586 C C . GLU A 1 74 ? -36.934 2.379 22.970 1.00 53.62 74 GLU A C 1
ATOM 588 O O . GLU A 1 74 ? -37.132 3.150 23.909 1.00 53.62 74 GLU A O 1
ATOM 593 N N . LYS A 1 75 ? -36.480 2.846 21.798 1.00 53.09 75 LYS A N 1
ATOM 594 C CA . LYS A 1 75 ? -36.230 4.282 21.545 1.00 53.09 75 LYS A CA 1
ATOM 595 C C . LYS A 1 75 ? -37.404 5.024 20.901 1.00 53.09 75 LYS A C 1
ATOM 597 O O . LYS A 1 75 ? -37.333 6.250 20.783 1.00 53.09 75 LYS A O 1
ATOM 602 N N . GLN A 1 76 ? -38.475 4.332 20.502 1.00 52.44 76 GLN A N 1
ATOM 603 C CA . GLN A 1 76 ? -39.646 4.985 19.902 1.00 52.44 76 GLN A CA 1
ATOM 604 C C . GLN A 1 76 ? -40.460 5.813 20.907 1.00 52.44 76 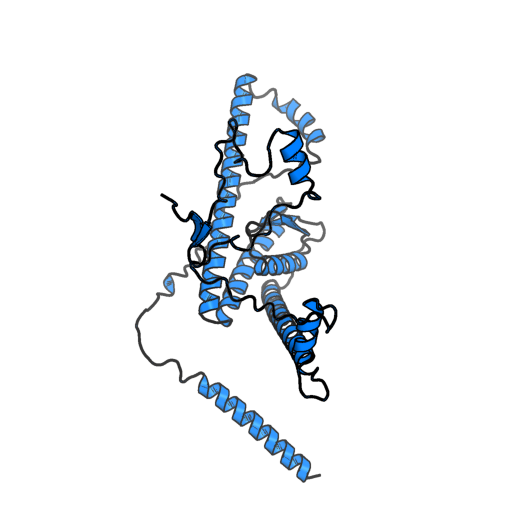GLN A C 1
ATOM 606 O O . GLN A 1 76 ? -41.075 6.794 20.497 1.00 52.44 76 GLN A O 1
ATOM 611 N N . ASP A 1 77 ? -40.345 5.542 22.209 1.00 53.47 77 ASP A N 1
ATOM 612 C CA . ASP A 1 77 ? -41.167 6.214 23.227 1.00 53.47 77 ASP A CA 1
ATOM 613 C C . ASP A 1 77 ? -40.571 7.521 23.781 1.00 53.47 77 ASP A C 1
ATOM 615 O O . ASP A 1 77 ? -41.214 8.209 24.569 1.00 53.47 77 ASP A O 1
ATOM 619 N N . LYS A 1 78 ? -39.350 7.915 23.383 1.00 59.16 78 LYS A N 1
ATOM 620 C CA . LYS A 1 78 ? -38.661 9.087 23.975 1.00 59.16 78 LYS A CA 1
ATOM 621 C C . LYS A 1 78 ? -38.457 10.276 23.043 1.00 59.16 78 LYS A C 1
ATOM 623 O O . LYS A 1 78 ? -37.958 11.310 23.477 1.00 59.16 78 LYS A O 1
ATOM 628 N N . THR A 1 79 ? -38.856 10.179 21.778 1.00 62.53 79 THR A N 1
ATOM 629 C CA . THR A 1 79 ? -38.754 11.315 20.853 1.00 62.53 79 THR A CA 1
ATOM 630 C C . THR A 1 79 ? -40.104 11.585 20.205 1.00 62.53 79 THR A C 1
ATOM 632 O O . THR A 1 79 ? -40.489 10.917 19.254 1.00 62.53 79 THR A O 1
ATOM 635 N N . ASN A 1 80 ? -40.819 12.600 20.699 1.00 82.88 80 ASN A N 1
ATOM 636 C CA . ASN A 1 80 ? -42.076 13.114 20.130 1.00 82.88 80 ASN A CA 1
ATOM 637 C C . ASN A 1 80 ? -41.858 13.823 18.770 1.00 82.88 80 ASN A C 1
ATOM 639 O O . ASN A 1 80 ? -42.408 14.890 18.509 1.00 82.88 80 ASN A O 1
ATOM 643 N N . LEU A 1 81 ? -40.998 13.280 17.906 1.00 82.38 81 LEU A N 1
ATOM 644 C CA . LEU A 1 81 ? -40.714 13.802 16.575 1.00 82.38 81 LEU A CA 1
ATOM 645 C C . LEU A 1 81 ? -41.592 13.076 15.556 1.00 82.38 81 LEU A C 1
ATOM 647 O O . LEU A 1 81 ? -41.649 11.847 15.513 1.00 82.38 81 LEU A O 1
ATOM 651 N N . SER A 1 82 ? -42.250 13.835 14.679 1.00 90.69 82 SER A N 1
ATOM 652 C CA . SER A 1 82 ? -43.054 13.233 13.614 1.00 90.69 82 SER A CA 1
ATOM 653 C C . SER A 1 82 ? -42.178 12.381 12.687 1.00 90.69 82 SER A C 1
ATOM 655 O O . SER A 1 82 ? -40.993 12.674 12.483 1.00 90.69 82 SER A O 1
ATOM 657 N N . LYS A 1 83 ? -42.759 11.356 12.042 1.00 91.12 83 LYS A N 1
ATOM 658 C CA . LYS A 1 83 ? -42.054 10.499 11.060 1.00 91.12 83 LYS A CA 1
ATOM 659 C C . LYS A 1 83 ? -41.280 11.324 10.018 1.00 91.12 83 LYS A C 1
ATOM 661 O O . LYS A 1 83 ? -40.193 10.941 9.582 1.00 91.12 83 LYS A O 1
ATOM 666 N N . THR A 1 84 ? -41.817 12.483 9.639 1.00 92.50 84 THR A N 1
ATOM 667 C CA . THR A 1 84 ? -41.198 13.417 8.692 1.00 92.50 84 THR A CA 1
ATOM 668 C C . THR A 1 84 ? -39.969 14.115 9.280 1.00 92.50 84 THR A C 1
ATOM 670 O O . THR A 1 84 ? -38.966 14.271 8.582 1.00 92.50 84 THR A O 1
ATOM 673 N N . GLN A 1 85 ? -40.007 14.511 10.554 1.00 92.25 85 GLN A N 1
ATOM 674 C CA . GLN A 1 85 ? -38.859 15.107 11.240 1.00 92.25 85 GLN A CA 1
ATOM 675 C C . GLN A 1 85 ? -37.747 14.076 11.474 1.00 92.25 85 GLN A C 1
ATOM 677 O O . GLN A 1 85 ? -36.586 14.375 11.194 1.00 92.25 85 GLN A O 1
ATOM 682 N N . LEU A 1 86 ? -38.090 12.839 11.851 1.00 90.00 86 LEU A N 1
ATOM 683 C CA . LEU A 1 86 ? -37.116 11.755 12.020 1.00 90.00 86 LEU A CA 1
ATOM 684 C C . LEU A 1 86 ? -36.346 11.470 10.717 1.00 90.00 86 LEU A C 1
ATOM 686 O O . LEU A 1 86 ? -35.119 11.375 10.711 1.00 90.00 86 LEU A O 1
ATOM 690 N N . ARG A 1 87 ? -37.044 11.442 9.571 1.00 90.19 87 ARG A N 1
ATOM 691 C CA . ARG A 1 87 ? -36.406 11.314 8.246 1.00 90.19 87 ARG A CA 1
ATOM 692 C C . ARG A 1 87 ? -35.443 12.467 7.944 1.00 90.19 87 ARG A C 1
ATOM 694 O O . ARG A 1 87 ? -34.395 12.233 7.339 1.00 90.19 87 ARG A O 1
ATOM 701 N N . LYS A 1 88 ? -35.769 13.702 8.350 1.00 94.81 88 LYS A N 1
ATOM 702 C CA . LYS A 1 88 ? -34.886 14.870 8.171 1.00 94.81 88 LYS A CA 1
ATOM 703 C C . LYS A 1 88 ? -33.623 14.759 9.030 1.00 94.81 88 LYS A C 1
ATOM 705 O O . LYS A 1 88 ? -32.537 14.989 8.500 1.00 94.81 88 LYS A O 1
ATOM 710 N N . VAL A 1 89 ? -33.750 14.351 10.295 1.00 91.94 89 VAL A N 1
ATOM 711 C CA . VAL A 1 89 ? -32.610 14.133 11.206 1.00 91.94 89 VAL A CA 1
ATOM 712 C C . VAL A 1 89 ? -31.703 13.024 10.677 1.00 91.94 89 VAL A C 1
ATOM 714 O O . VAL A 1 89 ? -30.516 13.255 10.468 1.00 91.94 89 VAL A O 1
ATOM 717 N N . ASN A 1 90 ? -32.263 11.870 10.308 1.00 91.12 90 ASN A N 1
ATOM 718 C CA . ASN A 1 90 ? -31.480 10.760 9.756 1.00 91.12 90 ASN A CA 1
ATOM 719 C C . ASN A 1 90 ? -30.761 11.148 8.454 1.00 91.12 90 ASN A C 1
ATOM 721 O O . ASN A 1 90 ? -29.610 10.769 8.233 1.00 91.12 90 ASN A O 1
ATOM 725 N N . LYS A 1 91 ? -31.399 11.955 7.593 1.00 95.62 91 LYS A N 1
ATOM 726 C CA . LYS A 1 91 ? -30.765 12.491 6.378 1.00 95.62 91 LYS A CA 1
ATOM 727 C C . LYS A 1 91 ? -29.624 13.462 6.704 1.00 95.62 91 LYS A C 1
ATOM 729 O O . LYS A 1 91 ? -28.626 13.449 5.984 1.00 95.62 91 LYS A O 1
ATOM 734 N N . LYS A 1 92 ? -29.755 14.284 7.753 1.00 95.44 92 LYS A N 1
ATOM 735 C CA . LYS A 1 92 ? -28.700 15.194 8.228 1.00 95.44 92 LYS A CA 1
ATOM 736 C C . LYS A 1 92 ? -27.515 14.403 8.795 1.00 95.44 92 LYS A C 1
ATOM 738 O O . LYS A 1 92 ? -26.421 14.540 8.259 1.00 95.44 92 LYS A O 1
ATOM 743 N N . ASN A 1 93 ? -27.761 13.478 9.723 1.00 91.31 93 ASN A N 1
ATOM 744 C CA . ASN A 1 93 ? -26.728 12.631 10.336 1.00 91.31 93 ASN A CA 1
ATOM 745 C C . ASN A 1 93 ? -25.981 11.794 9.284 1.00 91.31 93 ASN A C 1
ATOM 747 O O . ASN A 1 93 ? -24.759 11.676 9.310 1.00 91.31 93 ASN A O 1
ATOM 751 N N . LYS A 1 94 ? -26.695 11.255 8.284 1.00 93.81 94 LYS A N 1
ATOM 752 C CA . LYS A 1 94 ? -26.069 10.525 7.169 1.00 93.81 94 LYS A CA 1
ATOM 753 C C . LYS A 1 94 ? -25.174 11.422 6.308 1.00 93.81 94 LYS A C 1
ATOM 755 O O . LYS A 1 94 ? -24.139 10.961 5.830 1.00 93.81 94 LYS A O 1
ATOM 760 N N . LYS A 1 95 ? -25.565 12.680 6.070 1.00 94.81 95 LYS A N 1
ATOM 761 C CA . LYS A 1 95 ? -24.735 13.649 5.334 1.00 94.81 95 LYS A CA 1
ATOM 762 C C . LYS A 1 95 ? -23.484 14.028 6.125 1.00 94.81 95 LYS A C 1
ATOM 764 O O . LYS A 1 95 ? -22.417 14.087 5.527 1.00 94.81 95 LYS A O 1
ATOM 769 N N . GLU A 1 96 ? -23.618 14.234 7.428 1.00 94.88 96 GLU A N 1
ATOM 770 C CA . GLU A 1 96 ? -22.522 14.566 8.343 1.00 94.88 96 GLU A CA 1
ATOM 771 C C . GLU A 1 96 ? -21.497 13.429 8.423 1.00 94.88 96 GLU A C 1
ATOM 773 O O . GLU A 1 96 ? -20.350 13.624 8.032 1.00 94.88 96 GLU A O 1
ATOM 778 N N . LYS A 1 97 ? -21.945 12.192 8.677 1.00 90.50 97 LYS A N 1
ATOM 779 C CA . LYS A 1 97 ? -21.085 10.995 8.649 1.00 90.50 97 LYS A CA 1
ATOM 780 C C . LYS A 1 97 ? -20.381 10.789 7.301 1.00 90.50 97 LYS A C 1
ATOM 782 O O . LYS A 1 97 ? -19.273 10.260 7.232 1.00 90.50 97 LYS A O 1
ATOM 787 N N . ASN A 1 98 ? -21.018 11.167 6.190 1.00 90.00 98 ASN A N 1
ATOM 788 C CA . ASN A 1 98 ? -20.386 11.113 4.867 1.00 90.00 98 ASN A CA 1
ATOM 789 C C . ASN A 1 98 ? -19.349 12.227 4.659 1.00 90.00 98 ASN A C 1
ATOM 791 O O . ASN A 1 98 ? -18.377 12.005 3.936 1.00 90.00 98 ASN A O 1
ATOM 795 N N . ARG A 1 99 ? -19.557 13.404 5.259 1.00 92.44 99 ARG A N 1
ATOM 796 C CA . ARG A 1 99 ? -18.616 14.526 5.226 1.00 92.44 99 ARG A CA 1
ATOM 797 C C . ARG A 1 99 ? -17.368 14.202 6.043 1.00 92.44 99 ARG A C 1
ATOM 799 O O . ARG A 1 99 ? -16.285 14.269 5.476 1.00 92.44 99 ARG A O 1
ATOM 806 N N . GLU A 1 100 ? -17.528 13.713 7.270 1.00 89.12 100 GLU A N 1
ATOM 807 C CA . GLU A 1 100 ? -16.425 13.242 8.124 1.00 89.12 100 GLU A CA 1
ATOM 808 C C . GLU A 1 100 ? -15.588 12.172 7.413 1.00 89.12 100 GLU A C 1
ATOM 810 O O . GLU A 1 100 ? -14.372 12.286 7.284 1.00 89.12 100 GLU A O 1
ATOM 815 N N . LYS A 1 101 ? -16.241 11.164 6.814 1.00 80.69 101 LYS A N 1
ATOM 816 C CA . LYS A 1 101 ? -15.548 10.137 6.015 1.00 80.69 101 LYS A CA 1
ATOM 817 C C . LYS A 1 101 ? -14.779 10.711 4.826 1.00 80.69 101 LYS A C 1
ATOM 819 O O . LYS A 1 101 ? -13.788 10.115 4.404 1.00 80.69 101 LYS A O 1
ATOM 824 N N . LYS A 1 102 ? -15.261 11.800 4.223 1.00 88.56 102 LYS A N 1
ATOM 825 C CA . LYS A 1 102 ? -14.598 12.460 3.094 1.00 88.56 102 LYS A CA 1
ATOM 826 C C . LYS A 1 102 ? -13.396 13.277 3.570 1.00 88.56 102 LYS A C 1
ATOM 828 O O . LYS A 1 102 ? -12.355 13.199 2.927 1.00 88.56 102 LYS A O 1
ATOM 833 N N . GLU A 1 103 ? -13.536 14.003 4.675 1.00 91.25 103 GLU A N 1
ATOM 834 C CA . GLU A 1 103 ? -12.469 14.793 5.301 1.00 91.25 103 GLU A CA 1
ATOM 835 C C . GLU A 1 103 ? -11.336 13.880 5.789 1.00 91.25 103 GLU A C 1
ATOM 837 O O . GLU A 1 103 ? -10.199 14.050 5.357 1.00 91.25 103 GLU A O 1
ATOM 842 N N . PHE A 1 104 ? -11.659 12.802 6.508 1.00 81.75 104 PHE A N 1
ATOM 843 C CA . PHE A 1 104 ? -10.685 11.791 6.937 1.00 81.75 104 PHE A CA 1
ATOM 844 C C . PHE A 1 104 ? -9.913 11.164 5.761 1.00 81.75 104 PHE A C 1
ATOM 846 O O . PHE A 1 104 ? -8.697 10.981 5.801 1.00 81.75 104 PHE A O 1
ATOM 853 N N . ARG A 1 105 ? -10.604 10.856 4.653 1.00 76.06 105 ARG A N 1
ATOM 854 C CA . ARG A 1 105 ? -9.948 10.353 3.432 1.00 76.06 105 ARG A CA 1
ATOM 855 C C . ARG A 1 105 ? -9.038 11.394 2.787 1.00 76.06 105 ARG A C 1
ATOM 857 O O . ARG A 1 105 ? -7.991 11.017 2.264 1.00 76.06 105 ARG A O 1
ATOM 864 N N . ALA A 1 106 ? -9.440 12.663 2.779 1.00 83.94 106 ALA A N 1
ATOM 865 C CA . ALA A 1 106 ? -8.638 13.745 2.220 1.00 83.94 106 ALA A CA 1
ATOM 866 C C . ALA A 1 106 ? -7.343 13.938 3.021 1.00 83.94 106 ALA A C 1
ATOM 868 O O . ALA A 1 106 ? -6.271 13.989 2.422 1.00 83.94 106 ALA A O 1
ATOM 869 N N . GLU A 1 107 ? -7.430 13.924 4.351 1.00 87.25 107 GLU A N 1
ATOM 870 C CA . GLU A 1 107 ? -6.278 14.008 5.253 1.00 87.25 107 GLU A CA 1
ATOM 871 C C . GLU A 1 107 ? -5.294 12.844 5.041 1.00 87.25 107 GLU A C 1
ATOM 873 O O . GLU A 1 107 ? -4.089 13.041 4.876 1.00 87.25 107 GLU A O 1
ATOM 878 N N . LEU A 1 108 ? -5.811 11.617 4.936 1.00 74.94 108 LEU A N 1
ATOM 879 C CA . LEU A 1 108 ? -5.023 10.423 4.620 1.00 74.94 108 LEU A CA 1
ATOM 880 C C . LEU A 1 108 ? -4.289 10.539 3.274 1.00 74.94 108 LEU A C 1
ATOM 882 O O . LEU A 1 108 ? -3.110 10.184 3.162 1.00 74.94 108 LEU A O 1
ATOM 886 N N . ILE A 1 109 ? -4.980 11.026 2.240 1.00 79.75 109 ILE A N 1
ATOM 887 C CA . ILE A 1 109 ? -4.385 11.263 0.919 1.00 79.75 109 ILE A CA 1
ATOM 888 C C . ILE A 1 109 ? -3.292 12.326 1.018 1.00 79.75 109 ILE A C 1
ATOM 890 O O . ILE A 1 109 ? -2.213 12.139 0.454 1.00 79.75 109 ILE A O 1
ATOM 894 N N . GLU A 1 110 ? -3.533 13.411 1.747 1.00 89.00 110 GLU A N 1
ATOM 895 C CA . GLU A 1 110 ? -2.567 14.489 1.918 1.00 89.00 110 GLU A CA 1
ATOM 896 C C . GLU A 1 110 ? -1.302 14.006 2.640 1.00 89.00 110 GLU A C 1
ATOM 898 O O . GLU A 1 110 ? -0.191 14.206 2.137 1.00 89.00 110 GLU A O 1
ATOM 903 N N . ARG A 1 111 ? -1.451 13.282 3.757 1.00 78.31 111 ARG A N 1
ATOM 904 C CA . ARG A 1 111 ? -0.332 12.669 4.492 1.00 78.31 111 ARG A CA 1
ATOM 905 C C . ARG A 1 111 ? 0.489 11.747 3.589 1.00 78.31 111 ARG A C 1
ATOM 907 O O . ARG A 1 111 ? 1.717 11.840 3.557 1.00 78.31 111 ARG A O 1
ATOM 914 N N . SER A 1 112 ? -0.176 10.917 2.785 1.00 79.62 112 SER A N 1
ATOM 915 C CA . SER A 1 112 ? 0.480 10.043 1.803 1.00 79.62 112 SER A CA 1
ATOM 916 C C . SER A 1 112 ? 1.251 10.819 0.733 1.00 79.62 112 SER A C 1
ATOM 918 O O . SER A 1 112 ? 2.391 10.479 0.404 1.00 79.62 112 SER A O 1
ATOM 920 N N . GLN A 1 113 ? 0.660 11.888 0.196 1.00 85.25 113 GLN A N 1
ATOM 921 C CA . GLN A 1 113 ? 1.306 12.724 -0.812 1.00 85.25 113 GLN A CA 1
ATOM 922 C C . GLN A 1 113 ? 2.534 13.447 -0.256 1.00 85.25 113 GLN A C 1
ATOM 924 O O . GLN A 1 113 ? 3.531 13.562 -0.971 1.00 85.25 113 GLN A O 1
ATOM 929 N N . ARG A 1 114 ? 2.502 13.898 1.006 1.00 84.44 114 ARG A N 1
ATOM 930 C CA . ARG A 1 114 ? 3.665 14.499 1.679 1.00 84.44 114 ARG A CA 1
ATOM 931 C C . ARG A 1 114 ? 4.834 13.508 1.733 1.00 84.44 114 ARG A C 1
ATOM 933 O O . ARG A 1 114 ? 5.918 13.843 1.261 1.00 84.44 114 ARG A O 1
ATOM 940 N N . VAL A 1 115 ? 4.592 12.269 2.170 1.00 78.19 115 VAL A N 1
ATOM 941 C CA . VAL A 1 115 ? 5.617 11.203 2.217 1.00 78.19 115 VAL A CA 1
ATOM 942 C C . VAL A 1 115 ? 6.123 10.823 0.820 1.00 78.19 115 VAL A C 1
ATOM 944 O O . VAL A 1 115 ? 7.313 10.598 0.615 1.00 78.19 115 VAL A O 1
ATOM 947 N N . GLN A 1 116 ? 5.248 10.774 -0.188 1.00 79.75 116 GLN A N 1
ATOM 948 C CA . GLN A 1 116 ? 5.683 10.493 -1.561 1.00 79.75 116 GLN A CA 1
ATOM 949 C C . GLN A 1 116 ? 6.560 11.608 -2.135 1.00 79.75 116 GLN A C 1
ATOM 951 O O . GLN A 1 116 ? 7.558 11.321 -2.794 1.00 79.75 116 GLN A O 1
ATOM 956 N N . LYS A 1 117 ? 6.220 12.875 -1.879 1.00 85.94 117 LYS A N 1
ATOM 957 C CA . LYS A 1 117 ? 7.027 14.019 -2.321 1.00 85.94 117 LYS A CA 1
ATOM 958 C C . LYS A 1 117 ? 8.407 14.015 -1.662 1.00 85.94 117 LYS A C 1
ATOM 960 O O . LYS A 1 117 ? 9.393 14.267 -2.352 1.00 85.94 117 LYS A O 1
ATOM 965 N N . THR A 1 118 ? 8.497 13.698 -0.368 1.00 78.62 118 THR A N 1
ATOM 966 C CA . THR A 1 118 ? 9.792 13.595 0.322 1.00 78.62 118 THR A CA 1
ATOM 967 C C . THR A 1 118 ? 10.617 12.423 -0.205 1.00 78.62 118 THR A C 1
ATOM 969 O O . THR A 1 118 ? 11.794 12.618 -0.488 1.00 78.62 118 THR A O 1
ATOM 972 N N . LEU A 1 119 ? 10.007 11.258 -0.460 1.00 74.50 119 LEU A N 1
ATOM 973 C CA . LEU A 1 119 ? 10.680 10.110 -1.088 1.00 74.50 119 LEU A CA 1
ATOM 974 C C . LEU A 1 119 ? 11.251 10.433 -2.471 1.00 74.50 119 LEU A C 1
ATOM 976 O O . LEU A 1 119 ? 12.370 10.034 -2.772 1.00 74.50 119 LEU A O 1
ATOM 980 N N . ILE A 1 120 ? 10.500 11.143 -3.319 1.00 79.38 120 ILE A N 1
ATOM 981 C CA . ILE A 1 120 ? 10.967 11.519 -4.664 1.00 79.38 120 ILE A CA 1
ATOM 982 C C . ILE A 1 120 ? 12.163 12.476 -4.566 1.00 79.38 120 ILE A C 1
ATOM 984 O O . ILE A 1 120 ? 13.153 12.294 -5.271 1.00 79.38 120 ILE A O 1
ATOM 988 N N . ARG A 1 121 ? 12.104 13.463 -3.660 1.00 78.44 121 ARG A N 1
ATOM 989 C CA . ARG A 1 121 ? 13.223 14.390 -3.411 1.00 78.44 121 ARG A CA 1
ATOM 990 C C . ARG A 1 121 ? 14.453 13.668 -2.858 1.00 78.44 121 ARG A C 1
ATOM 992 O O . ARG A 1 121 ? 15.564 13.970 -3.271 1.00 78.44 121 ARG A O 1
ATOM 999 N N . ALA A 1 122 ? 14.254 12.708 -1.962 1.00 71.94 122 ALA A N 1
ATOM 1000 C CA . ALA A 1 122 ? 15.317 11.866 -1.425 1.00 71.94 122 ALA A CA 1
ATOM 1001 C C . ALA A 1 122 ? 15.961 10.978 -2.493 1.00 71.94 122 ALA A C 1
ATOM 1003 O O . ALA A 1 122 ? 17.178 10.937 -2.610 1.00 71.94 122 ALA A O 1
ATOM 1004 N N . GLN A 1 123 ? 15.167 10.341 -3.356 1.00 74.12 123 GLN A N 1
ATOM 1005 C CA . GLN A 1 123 ? 15.710 9.545 -4.461 1.00 74.12 123 GLN A CA 1
ATOM 1006 C C . GLN A 1 123 ? 16.632 10.361 -5.379 1.00 74.12 123 GLN A C 1
ATOM 1008 O O . GLN A 1 123 ? 17.622 9.817 -5.859 1.00 74.12 123 GLN A O 1
ATOM 1013 N N . ALA A 1 124 ? 16.356 11.655 -5.575 1.00 76.94 124 ALA A N 1
ATOM 1014 C CA . ALA A 1 124 ? 17.247 12.552 -6.312 1.00 76.94 124 ALA A CA 1
ATOM 1015 C C . ALA A 1 124 ? 18.559 12.869 -5.561 1.00 76.94 124 ALA A C 1
ATOM 1017 O O . ALA A 1 124 ? 19.568 13.135 -6.201 1.00 76.94 124 ALA A O 1
ATOM 1018 N N . LYS A 1 125 ? 18.558 12.811 -4.221 1.00 76.19 125 LYS A N 1
ATOM 1019 C CA . LYS A 1 125 ? 19.719 13.056 -3.342 1.00 76.19 125 LYS A CA 1
ATOM 1020 C C . LYS A 1 125 ? 20.520 11.789 -2.990 1.00 76.19 125 LYS A C 1
ATOM 1022 O O . LYS A 1 125 ? 21.465 11.869 -2.215 1.00 76.19 125 LYS A O 1
ATOM 1027 N N . GLY A 1 126 ? 20.156 10.623 -3.531 1.00 73.06 126 GLY A N 1
ATOM 1028 C CA . GLY A 1 126 ? 20.851 9.351 -3.298 1.00 73.06 126 GLY A CA 1
ATOM 1029 C C . GLY A 1 126 ? 20.157 8.403 -2.307 1.00 73.06 126 GLY A C 1
ATOM 1030 O O . GLY A 1 126 ? 19.205 8.752 -1.606 1.00 73.06 126 GLY A O 1
ATOM 1031 N N . PHE A 1 127 ? 20.626 7.149 -2.273 1.00 63.19 127 PHE A N 1
ATOM 1032 C CA . PHE A 1 127 ? 19.930 6.019 -1.637 1.00 63.19 127 PHE A CA 1
ATOM 1033 C C . PHE A 1 127 ? 19.759 6.130 -0.116 1.00 63.19 127 PHE A C 1
ATOM 1035 O O . PHE A 1 127 ? 18.725 5.690 0.387 1.00 63.19 127 PHE A O 1
ATOM 1042 N N . ALA A 1 128 ? 20.717 6.723 0.603 1.00 69.56 128 ALA A N 1
ATOM 1043 C CA . ALA A 1 128 ? 20.676 6.829 2.066 1.00 69.56 128 ALA A CA 1
ATOM 1044 C C . ALA A 1 128 ? 19.416 7.567 2.561 1.00 69.56 128 ALA A C 1
ATOM 1046 O O . ALA A 1 128 ? 18.772 7.158 3.526 1.00 69.56 128 ALA A O 1
ATOM 1047 N N . SER A 1 129 ? 18.985 8.593 1.823 1.00 77.75 129 SER A N 1
ATOM 1048 C CA . SER A 1 129 ? 17.823 9.399 2.200 1.00 77.75 129 SER A CA 1
ATOM 1049 C C . SER A 1 129 ? 16.472 8.702 1.964 1.00 77.75 129 SER A C 1
ATOM 1051 O O . SER A 1 129 ? 15.506 8.997 2.666 1.00 77.75 129 SER A O 1
ATOM 1053 N N . GLU A 1 130 ? 16.377 7.737 1.033 1.00 84.19 130 GLU A N 1
ATOM 1054 C CA . GLU A 1 130 ? 15.148 6.943 0.832 1.00 84.19 130 GLU A CA 1
ATOM 1055 C C . GLU A 1 130 ? 14.879 6.059 2.061 1.00 84.19 130 GLU A C 1
ATOM 1057 O O . GLU A 1 130 ? 13.736 5.960 2.509 1.00 84.19 130 GLU A O 1
ATOM 1062 N N . PHE A 1 131 ? 15.926 5.441 2.621 1.00 86.88 131 PHE A N 1
ATOM 1063 C CA . PHE A 1 131 ? 15.809 4.550 3.778 1.00 86.88 131 PHE A CA 1
ATOM 1064 C C . PHE A 1 131 ? 15.456 5.299 5.052 1.00 86.88 131 PHE A C 1
ATOM 1066 O O . PHE A 1 131 ? 14.524 4.875 5.728 1.00 86.88 131 PHE A O 1
ATOM 1073 N N . GLN A 1 132 ? 16.087 6.446 5.314 1.00 89.38 132 GLN A N 1
ATOM 1074 C CA . GLN A 1 132 ? 15.748 7.252 6.488 1.00 89.38 132 GLN A CA 1
ATOM 1075 C C . GLN A 1 132 ? 14.279 7.693 6.473 1.00 89.38 132 GLN A C 1
ATOM 1077 O O . GLN A 1 132 ? 13.594 7.659 7.492 1.00 89.38 132 GLN A O 1
ATOM 1082 N N . ILE A 1 133 ? 13.752 8.070 5.302 1.00 89.00 133 ILE A N 1
ATOM 1083 C CA . ILE A 1 133 ? 12.335 8.438 5.173 1.00 89.00 133 ILE A CA 1
ATOM 1084 C C . ILE A 1 133 ? 11.432 7.227 5.405 1.00 89.00 133 ILE A C 1
ATOM 1086 O O . ILE A 1 133 ? 10.389 7.363 6.044 1.00 89.00 133 ILE A O 1
ATOM 1090 N N . MET A 1 134 ? 11.807 6.053 4.887 1.00 91.69 134 MET A N 1
ATOM 1091 C CA . MET A 1 134 ? 11.061 4.817 5.135 1.00 91.69 134 MET A CA 1
ATOM 1092 C C . MET A 1 134 ? 11.073 4.426 6.608 1.00 91.69 134 MET A C 1
ATOM 1094 O O . MET A 1 134 ? 10.025 4.050 7.119 1.00 91.69 134 MET A O 1
ATOM 1098 N N . GLU A 1 135 ? 12.211 4.548 7.282 1.00 93.81 135 GLU A N 1
ATOM 1099 C CA . GLU A 1 135 ? 12.361 4.261 8.706 1.00 93.81 135 GLU A CA 1
ATOM 1100 C C . GLU A 1 135 ? 11.514 5.214 9.552 1.00 93.81 135 GLU A C 1
ATOM 1102 O O . GLU A 1 135 ? 10.657 4.758 10.306 1.00 93.81 135 GLU A O 1
ATOM 1107 N N . ASN A 1 136 ? 11.654 6.528 9.352 1.00 93.69 136 ASN A N 1
ATOM 1108 C CA . ASN A 1 136 ? 10.877 7.534 10.079 1.00 93.69 136 ASN A CA 1
ATOM 1109 C C . ASN A 1 136 ? 9.367 7.347 9.864 1.00 93.69 136 ASN A C 1
ATOM 1111 O O . ASN A 1 136 ? 8.570 7.463 10.797 1.00 93.69 136 ASN A O 1
ATOM 1115 N N . TRP A 1 137 ? 8.959 7.029 8.632 1.00 94.81 137 TRP A N 1
ATOM 1116 C CA . TRP A 1 137 ? 7.568 6.702 8.334 1.00 94.81 137 TRP A CA 1
ATOM 1117 C C . TRP A 1 137 ? 7.122 5.420 9.050 1.00 94.81 137 TRP A C 1
ATOM 1119 O O . TRP A 1 137 ? 6.055 5.408 9.660 1.00 94.81 137 TRP A O 1
ATOM 1129 N N . LEU A 1 138 ? 7.931 4.359 9.018 1.00 96.00 138 LEU A N 1
ATOM 1130 C CA . LEU A 1 138 ? 7.590 3.072 9.620 1.00 96.00 138 LEU A CA 1
ATOM 1131 C C . LEU A 1 138 ? 7.497 3.168 11.148 1.00 96.00 138 LEU A C 1
ATOM 1133 O O . LEU A 1 138 ? 6.599 2.560 11.718 1.00 96.00 138 LEU A O 1
ATOM 1137 N N . LEU A 1 139 ? 8.342 3.980 11.793 1.00 95.62 139 LEU A N 1
ATOM 1138 C CA . LEU A 1 139 ? 8.237 4.318 13.218 1.00 95.62 139 LEU A CA 1
ATOM 1139 C C . LEU A 1 139 ? 6.901 5.007 13.537 1.00 95.62 139 LEU A C 1
ATOM 1141 O O . LEU A 1 139 ? 6.219 4.631 14.487 1.00 95.62 139 LEU A O 1
ATOM 1145 N N . SER A 1 140 ? 6.482 5.972 12.712 1.00 95.12 140 SER A N 1
ATOM 1146 C CA . SER A 1 140 ? 5.201 6.669 12.894 1.00 95.12 140 SER A CA 1
ATOM 1147 C C . SER A 1 140 ? 3.991 5.735 12.747 1.00 95.12 140 SER A C 1
ATOM 1149 O O . SER A 1 140 ? 3.055 5.787 13.550 1.00 95.12 140 SER A O 1
ATOM 1151 N N . GLU A 1 141 ? 4.001 4.855 11.744 1.00 96.06 141 GLU A N 1
ATOM 1152 C CA . GLU A 1 141 ? 2.938 3.856 11.575 1.00 96.06 141 GLU A CA 1
ATOM 1153 C C . GLU A 1 141 ? 2.981 2.788 12.674 1.00 96.06 141 GLU A C 1
ATOM 1155 O O . GLU A 1 141 ? 1.934 2.294 13.083 1.00 96.06 141 GLU A O 1
ATOM 1160 N N . ASN A 1 142 ? 4.166 2.455 13.192 1.00 97.00 142 ASN A N 1
ATOM 1161 C CA . ASN A 1 142 ? 4.323 1.529 14.308 1.00 97.00 142 ASN A CA 1
ATOM 1162 C C . ASN A 1 142 ? 3.632 2.044 15.573 1.00 97.00 142 ASN A C 1
ATOM 1164 O O . ASN A 1 142 ? 2.871 1.302 16.189 1.00 97.00 142 ASN A O 1
ATOM 1168 N N . GLU A 1 143 ? 3.814 3.320 15.916 1.00 97.12 143 GLU A N 1
ATOM 1169 C CA . GLU A 1 143 ? 3.096 3.930 17.043 1.00 97.12 143 GLU A CA 1
ATOM 1170 C C . GLU A 1 143 ? 1.580 3.968 16.805 1.00 97.12 143 GLU A C 1
ATOM 1172 O O . GLU A 1 143 ? 0.809 3.680 17.716 1.00 97.12 143 GLU A O 1
ATOM 1177 N N . THR A 1 144 ? 1.144 4.211 15.564 1.00 96.62 144 THR A N 1
ATOM 1178 C CA . THR A 1 144 ? -0.286 4.189 15.196 1.00 96.62 144 THR A CA 1
ATOM 1179 C C . THR A 1 144 ? -0.894 2.785 15.338 1.00 96.62 144 THR A C 1
ATOM 1181 O O . THR A 1 144 ? -2.019 2.619 15.805 1.00 96.62 144 THR A O 1
ATOM 1184 N N . ILE A 1 145 ? -0.159 1.743 14.942 1.00 97.69 145 ILE A N 1
ATOM 1185 C CA . ILE A 1 145 ? -0.591 0.350 15.112 1.00 97.69 145 ILE A CA 1
ATOM 1186 C C . ILE A 1 145 ? -0.578 -0.029 16.593 1.00 97.69 145 ILE A C 1
ATOM 1188 O O . ILE A 1 145 ? -1.483 -0.714 17.058 1.00 97.69 145 ILE A O 1
ATOM 1192 N N . LYS A 1 146 ? 0.420 0.426 17.348 1.00 97.56 146 LYS A N 1
ATOM 1193 C CA . LYS A 1 146 ? 0.536 0.162 18.780 1.00 97.56 146 LYS A CA 1
ATOM 1194 C C . LYS A 1 146 ? -0.616 0.789 19.566 1.00 97.56 146 LYS A C 1
ATOM 1196 O O . LYS A 1 146 ? -1.193 0.090 20.396 1.00 97.56 146 LYS A O 1
ATOM 1201 N N . SER A 1 147 ? -0.985 2.041 19.277 1.00 97.62 147 SER A N 1
ATOM 1202 C CA . SER A 1 147 ? -2.162 2.677 19.885 1.00 97.62 147 SER A CA 1
ATOM 1203 C C . SER A 1 147 ? -3.432 1.914 19.519 1.00 97.62 147 SER A C 1
ATOM 1205 O O . SER A 1 147 ? -4.172 1.505 20.407 1.00 97.62 147 SER A O 1
ATOM 1207 N N . PHE A 1 148 ? -3.599 1.563 18.236 1.00 97.94 148 PHE A N 1
ATOM 1208 C CA . PHE A 1 148 ? -4.711 0.723 17.797 1.00 97.94 148 PHE A CA 1
ATOM 1209 C C . PHE A 1 148 ? -4.791 -0.588 18.582 1.00 97.94 148 PHE A C 1
ATOM 1211 O O . PHE A 1 148 ? -5.878 -0.960 19.003 1.00 97.94 148 PHE A O 1
ATOM 1218 N N . VAL A 1 149 ? -3.678 -1.297 18.795 1.00 97.94 149 VAL A N 1
ATOM 1219 C CA . VAL A 1 149 ? -3.658 -2.563 19.545 1.00 97.94 149 VAL A CA 1
ATOM 1220 C C . VAL A 1 149 ? -4.022 -2.363 21.014 1.00 97.94 149 VAL A C 1
ATOM 1222 O O . VAL A 1 149 ? -4.807 -3.160 21.529 1.00 97.94 149 VAL A O 1
ATOM 1225 N N . ALA A 1 150 ? -3.522 -1.301 21.648 1.00 97.50 150 ALA A N 1
ATOM 1226 C CA . ALA A 1 150 ? -3.824 -0.967 23.038 1.00 97.50 150 ALA A CA 1
ATOM 1227 C C . ALA A 1 150 ? -5.312 -0.637 23.267 1.00 97.50 150 ALA A C 1
ATOM 1229 O O . ALA A 1 150 ? -5.860 -0.971 24.316 1.00 97.50 150 ALA A O 1
ATOM 1230 N N . ASP A 1 151 ? -5.985 -0.055 22.273 1.00 98.00 151 ASP A N 1
ATOM 1231 C CA . ASP A 1 151 ? -7.385 0.358 22.387 1.00 98.00 151 ASP A CA 1
ATOM 1232 C C . ASP A 1 151 ? -8.352 -0.839 22.347 1.00 98.00 151 ASP A C 1
ATOM 1234 O O . ASP A 1 151 ? -8.741 -1.306 21.275 1.00 98.00 151 ASP A O 1
ATOM 1238 N N . ALA A 1 152 ? -8.793 -1.344 23.504 1.00 96.81 152 ALA A N 1
ATOM 1239 C CA . ALA A 1 152 ? -9.685 -2.513 23.592 1.00 96.81 152 ALA A CA 1
ATOM 1240 C C . ALA A 1 152 ? -11.008 -2.353 22.811 1.00 96.81 152 ALA A C 1
ATOM 1242 O O . ALA A 1 152 ? -11.543 -3.330 22.290 1.00 96.81 152 ALA A O 1
ATOM 1243 N N . ASN A 1 153 ? -11.497 -1.118 22.676 1.00 97.31 153 ASN A N 1
ATOM 1244 C CA . ASN A 1 153 ? -12.773 -0.814 22.027 1.00 97.31 153 ASN A CA 1
ATOM 1245 C C . ASN A 1 153 ? -12.699 -0.831 20.489 1.00 97.31 153 ASN A C 1
ATOM 1247 O O . ASN A 1 153 ? -13.732 -0.933 19.827 1.00 97.31 153 ASN A O 1
ATOM 1251 N N . LEU A 1 154 ? -11.500 -0.726 19.899 1.00 97.00 154 LEU A N 1
ATOM 1252 C CA . LEU A 1 154 ? -11.338 -0.619 18.450 1.00 97.00 154 LEU A CA 1
ATOM 1253 C C . LEU A 1 154 ? -10.994 -1.984 17.840 1.00 97.00 154 LEU A C 1
ATOM 1255 O O . LEU A 1 154 ? -9.867 -2.458 17.947 1.00 97.00 154 LEU A O 1
ATOM 1259 N N . LEU A 1 155 ? -11.958 -2.620 17.168 1.00 97.75 155 LEU A N 1
ATOM 1260 C CA 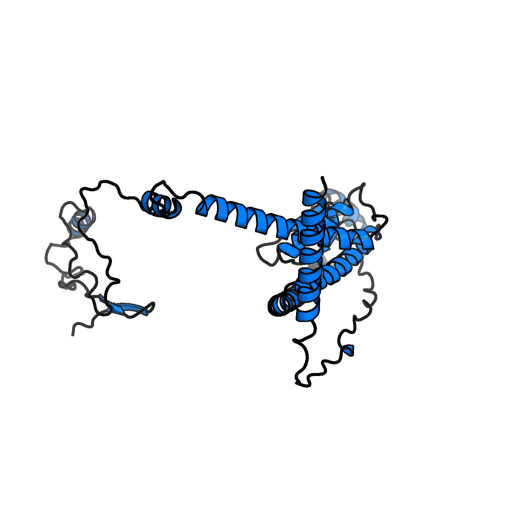. LEU A 1 155 ? -11.746 -3.910 16.488 1.00 97.75 155 LEU A CA 1
ATOM 1261 C C . LEU A 1 155 ? -11.089 -3.758 15.112 1.00 97.75 155 LEU A C 1
ATOM 1263 O O . LEU A 1 155 ? -10.360 -4.643 14.658 1.00 97.75 155 LEU A O 1
ATOM 1267 N N . GLU A 1 156 ? -11.347 -2.641 14.435 1.00 97.75 156 GLU A N 1
ATOM 1268 C CA . GLU A 1 156 ? -10.871 -2.387 13.081 1.00 97.75 156 GLU A CA 1
ATOM 1269 C C . GLU A 1 156 ? -10.425 -0.933 12.916 1.00 97.75 156 GLU A C 1
ATOM 1271 O O . GLU A 1 156 ? -11.069 -0.016 13.418 1.00 97.75 156 GLU A O 1
ATOM 1276 N N . THR A 1 157 ? -9.358 -0.708 12.151 1.00 97.44 157 THR A N 1
ATOM 1277 C CA . THR A 1 157 ? -8.927 0.640 11.753 1.00 97.44 157 THR A CA 1
ATOM 1278 C C . THR A 1 157 ? -8.399 0.649 10.320 1.00 97.44 157 THR A C 1
ATOM 1280 O O . THR A 1 157 ? -8.169 -0.401 9.715 1.00 97.44 157 THR A O 1
ATOM 1283 N N . MET A 1 158 ? -8.237 1.830 9.729 1.00 96.81 158 MET A N 1
ATOM 1284 C CA . MET A 1 158 ? -7.670 1.995 8.392 1.00 96.81 158 MET A CA 1
ATOM 1285 C C . MET A 1 158 ? -6.434 2.879 8.452 1.00 96.81 158 MET A C 1
ATOM 1287 O O . MET A 1 158 ? -6.479 3.968 9.011 1.00 96.81 158 MET A O 1
ATOM 1291 N N . ILE A 1 159 ? -5.361 2.428 7.806 1.00 95.94 159 ILE A N 1
ATOM 1292 C CA . ILE A 1 159 ? -4.114 3.181 7.679 1.00 95.94 159 ILE A CA 1
ATOM 1293 C C . ILE A 1 159 ? -3.780 3.424 6.198 1.00 95.94 159 ILE A C 1
ATOM 1295 O O . ILE A 1 159 ? -3.890 2.528 5.347 1.00 95.94 159 ILE A O 1
ATOM 1299 N N . GLY A 1 160 ? -3.367 4.659 5.907 1.00 86.38 160 GLY A N 1
ATOM 1300 C CA . GLY A 1 160 ? -2.898 5.128 4.599 1.00 86.38 160 GLY A CA 1
ATOM 1301 C C . GLY A 1 160 ? -3.936 5.147 3.481 1.00 86.38 160 GLY A C 1
ATOM 1302 O O . GLY A 1 160 ? -4.966 4.489 3.536 1.00 86.38 160 GLY A O 1
ATOM 1303 N N . PRO A 1 161 ? -3.626 5.858 2.393 1.00 92.25 161 PRO A N 1
ATOM 1304 C CA . PRO A 1 161 ? -3.296 5.163 1.159 1.00 92.25 161 PRO A CA 1
ATOM 1305 C C . PRO A 1 161 ? -1.783 5.128 0.978 1.00 92.25 161 PRO A C 1
ATOM 1307 O O . PRO A 1 161 ? -1.116 6.150 1.072 1.00 92.25 161 PRO A O 1
ATOM 1310 N N . PHE A 1 162 ? -1.213 3.965 0.684 1.00 90.25 162 PHE A N 1
ATOM 1311 C CA . PHE A 1 162 ? 0.244 3.818 0.592 1.00 90.25 162 PHE A CA 1
ATOM 1312 C C . PHE A 1 162 ? 0.708 3.498 -0.824 1.00 90.25 162 PHE A C 1
ATOM 1314 O O . PHE A 1 162 ? 0.020 2.804 -1.578 1.00 90.25 162 PHE A O 1
ATOM 1321 N N . GLY A 1 163 ? 1.931 3.914 -1.165 1.00 91.56 163 GLY A N 1
ATOM 1322 C CA . GLY A 1 163 ? 2.653 3.365 -2.314 1.00 91.56 163 GLY A CA 1
ATOM 1323 C C . GLY A 1 163 ? 2.930 1.866 -2.133 1.00 91.56 163 GLY A C 1
ATOM 1324 O O . GLY A 1 163 ? 2.890 1.345 -1.022 1.00 91.56 163 GLY A O 1
ATOM 1325 N N . GLN A 1 164 ? 3.221 1.144 -3.219 1.00 93.00 164 GLN A N 1
ATOM 1326 C CA . GLN A 1 164 ? 3.400 -0.317 -3.166 1.00 93.00 164 GLN A CA 1
ATOM 1327 C C . GLN A 1 164 ? 4.512 -0.757 -2.197 1.00 93.00 164 GLN A C 1
ATOM 1329 O O . GLN A 1 164 ? 4.306 -1.716 -1.461 1.00 93.00 164 GLN A O 1
ATOM 1334 N N . LYS A 1 165 ? 5.655 -0.053 -2.171 1.00 92.12 165 LYS A N 1
ATOM 1335 C CA . LYS A 1 165 ? 6.785 -0.350 -1.269 1.00 92.12 165 LYS A CA 1
ATOM 1336 C C . LYS A 1 165 ? 6.383 -0.211 0.205 1.00 92.12 165 LYS A C 1
ATOM 1338 O O . LYS A 1 165 ? 6.432 -1.189 0.942 1.00 92.12 165 LYS A O 1
ATOM 1343 N N . MET A 1 166 ? 5.875 0.965 0.577 1.00 94.56 166 MET A N 1
ATOM 1344 C CA . MET A 1 166 ? 5.380 1.259 1.927 1.00 94.56 166 MET A CA 1
ATOM 1345 C C . MET A 1 166 ? 4.298 0.276 2.367 1.00 94.56 166 MET A C 1
ATOM 1347 O O . MET A 1 166 ? 4.343 -0.258 3.466 1.00 94.56 166 MET A O 1
ATOM 1351 N N . ARG A 1 167 ? 3.369 -0.075 1.470 1.00 95.94 167 ARG A N 1
ATOM 1352 C CA . ARG A 1 167 ? 2.325 -1.055 1.783 1.00 95.94 167 ARG A CA 1
ATOM 1353 C C . ARG A 1 167 ? 2.889 -2.440 2.100 1.00 95.94 167 ARG A C 1
ATOM 1355 O O . ARG A 1 167 ? 2.366 -3.107 2.983 1.00 95.94 167 ARG A O 1
ATOM 1362 N N . ARG A 1 168 ? 3.937 -2.887 1.396 1.00 95.62 168 ARG A N 1
ATOM 1363 C CA . ARG A 1 168 ? 4.606 -4.167 1.696 1.00 95.62 168 ARG A CA 1
ATOM 1364 C C . ARG A 1 168 ? 5.274 -4.126 3.071 1.00 95.62 168 ARG A C 1
ATOM 1366 O O . ARG A 1 168 ? 5.136 -5.095 3.807 1.00 95.62 168 ARG A O 1
ATOM 1373 N N . LEU A 1 169 ? 5.920 -3.014 3.429 1.00 96.38 169 LEU A N 1
ATOM 1374 C CA . LEU A 1 169 ? 6.505 -2.812 4.760 1.00 96.38 169 LEU A CA 1
ATOM 1375 C C . LEU A 1 169 ? 5.438 -2.808 5.860 1.00 96.38 169 LEU A C 1
ATOM 1377 O O . LEU A 1 169 ? 5.547 -3.592 6.794 1.00 96.38 169 LEU A O 1
ATOM 1381 N N . ALA A 1 170 ? 4.362 -2.030 5.706 1.00 97.00 170 ALA A N 1
ATOM 1382 C CA . ALA A 1 170 ? 3.250 -2.022 6.658 1.00 97.00 170 ALA A CA 1
ATOM 1383 C C . ALA A 1 170 ? 2.596 -3.405 6.804 1.00 97.00 170 ALA A C 1
ATOM 1385 O O . ALA A 1 170 ? 2.252 -3.807 7.909 1.00 97.00 170 ALA A O 1
ATOM 1386 N N . LEU A 1 171 ? 2.464 -4.177 5.718 1.00 97.31 171 LEU A N 1
ATOM 1387 C CA . LEU A 1 171 ? 1.974 -5.557 5.790 1.00 97.31 171 LEU A CA 1
ATOM 1388 C C . LEU A 1 171 ? 2.923 -6.469 6.580 1.00 97.31 171 LEU A C 1
ATOM 1390 O O . LEU A 1 171 ? 2.448 -7.278 7.374 1.00 97.31 171 LEU A O 1
ATOM 1394 N N . LYS A 1 172 ? 4.246 -6.351 6.381 1.00 97.44 172 LYS A N 1
ATOM 1395 C CA . LYS A 1 172 ? 5.235 -7.082 7.191 1.00 97.44 172 LYS A CA 1
ATOM 1396 C C . LYS A 1 172 ? 5.148 -6.658 8.663 1.00 97.44 172 LYS A C 1
ATOM 1398 O O . LYS A 1 172 ? 5.144 -7.526 9.526 1.00 97.44 172 LYS A O 1
ATOM 1403 N N . LEU A 1 173 ? 4.983 -5.363 8.933 1.00 97.50 173 LEU A N 1
ATOM 1404 C CA . LEU A 1 173 ? 4.789 -4.820 10.277 1.00 97.50 173 LEU A CA 1
ATOM 1405 C C . LEU A 1 173 ? 3.539 -5.399 10.952 1.00 97.50 173 LEU A C 1
ATOM 1407 O O . LEU A 1 173 ? 3.646 -5.987 12.020 1.00 97.50 173 LEU A O 1
ATOM 1411 N N . CYS A 1 174 ? 2.380 -5.358 10.290 1.00 97.88 174 CYS A N 1
ATOM 1412 C CA . CYS A 1 174 ? 1.128 -5.914 10.819 1.00 97.88 174 CYS A CA 1
ATOM 1413 C C . CYS A 1 174 ? 1.244 -7.405 11.171 1.00 97.88 174 CYS A C 1
ATOM 1415 O O . CYS A 1 174 ? 0.684 -7.848 12.171 1.00 97.88 174 CYS A O 1
ATOM 1417 N N . ARG A 1 175 ? 2.005 -8.180 10.381 1.00 97.75 175 ARG A N 1
ATOM 1418 C CA . ARG A 1 175 ? 2.265 -9.598 10.675 1.00 97.75 175 ARG A CA 1
ATOM 1419 C C . ARG A 1 175 ? 3.036 -9.793 11.976 1.00 97.75 175 ARG A C 1
ATOM 1421 O O . ARG A 1 175 ? 2.756 -10.754 12.677 1.00 97.75 175 ARG A O 1
ATOM 1428 N N . ARG A 1 176 ? 3.968 -8.896 12.320 1.00 97.69 176 ARG A N 1
ATOM 1429 C CA . ARG A 1 176 ? 4.714 -8.965 13.590 1.00 97.69 176 ARG A CA 1
ATOM 1430 C C . ARG A 1 176 ? 3.824 -8.705 14.812 1.00 97.69 176 ARG A C 1
ATOM 1432 O O . ARG A 1 176 ? 4.126 -9.214 15.882 1.00 97.69 176 ARG A O 1
ATOM 1439 N N . TYR A 1 177 ? 2.722 -7.978 14.629 1.00 97.94 177 TYR A N 1
ATOM 1440 C CA . TYR A 1 177 ? 1.681 -7.761 15.641 1.00 97.94 177 TYR A CA 1
ATOM 1441 C C . TYR A 1 177 ? 0.577 -8.839 15.634 1.00 97.94 177 TYR A C 1
ATOM 1443 O O . TYR A 1 177 ? -0.381 -8.739 16.398 1.00 97.94 177 TYR A O 1
ATOM 1451 N N . ASN A 1 178 ? 0.664 -9.849 14.755 1.00 98.06 178 ASN A N 1
ATOM 1452 C CA . ASN A 1 178 ? -0.390 -10.845 14.503 1.00 98.06 178 ASN A CA 1
ATOM 1453 C C . ASN A 1 178 ? -1.754 -10.247 14.093 1.00 98.06 178 ASN A C 1
ATOM 1455 O O . ASN A 1 178 ? -2.802 -10.867 14.284 1.00 98.06 178 ASN A O 1
ATOM 1459 N N . ILE A 1 179 ? -1.749 -9.058 13.486 1.00 98.19 179 ILE A N 1
ATOM 1460 C CA . ILE A 1 179 ? -2.956 -8.371 13.010 1.00 98.19 179 ILE A CA 1
ATOM 1461 C C . ILE A 1 179 ? -3.289 -8.843 11.596 1.00 98.19 179 ILE A C 1
ATOM 1463 O O . ILE A 1 179 ? -2.426 -8.887 10.711 1.00 98.19 179 ILE A O 1
ATOM 1467 N N . VAL A 1 180 ? -4.569 -9.122 11.337 1.00 98.25 180 VAL A N 1
ATOM 1468 C CA . VAL A 1 180 ? -5.039 -9.402 9.978 1.00 98.25 180 VAL A CA 1
ATOM 1469 C C . VAL A 1 180 ? -5.162 -8.092 9.214 1.00 98.25 180 VAL A C 1
ATOM 1471 O O . VAL A 1 180 ? -5.836 -7.154 9.634 1.00 98.25 180 VAL A O 1
ATOM 1474 N N . CYS A 1 181 ? -4.525 -8.037 8.049 1.00 97.94 181 CYS A N 1
ATOM 1475 C CA . CYS A 1 181 ? -4.478 -6.839 7.228 1.00 97.94 181 CYS A CA 1
ATOM 1476 C C . CYS A 1 181 ? -5.060 -7.111 5.838 1.00 97.94 181 CYS A C 1
ATOM 1478 O O . CYS A 1 181 ? -4.610 -8.016 5.130 1.00 97.94 181 CYS A O 1
ATOM 1480 N N . LYS A 1 182 ? -6.052 -6.316 5.425 1.00 97.56 182 LYS A N 1
ATOM 1481 C CA . LYS A 1 182 ? -6.677 -6.394 4.096 1.00 97.56 182 LYS A CA 1
ATOM 1482 C C . LYS A 1 182 ? -6.402 -5.119 3.312 1.00 97.56 182 LYS A C 1
ATOM 1484 O O . LYS A 1 182 ? -6.596 -4.017 3.810 1.00 97.56 182 LYS A O 1
ATOM 1489 N N . THR A 1 183 ? -5.967 -5.253 2.060 1.00 97.00 183 THR A N 1
ATOM 1490 C CA . THR A 1 183 ? -5.815 -4.089 1.175 1.00 97.00 183 THR A CA 1
ATOM 1491 C C . THR A 1 183 ? -7.141 -3.778 0.497 1.00 97.00 183 THR A C 1
ATOM 1493 O O . THR A 1 183 ? -7.727 -4.646 -0.144 1.00 97.00 183 THR A O 1
ATOM 1496 N N . HIS A 1 184 ? -7.570 -2.528 0.567 1.00 96.12 184 HIS A N 1
ATOM 1497 C CA . HIS A 1 184 ? -8.750 -2.022 -0.124 1.00 96.12 184 HIS A CA 1
ATOM 1498 C C . HIS A 1 184 ? -8.375 -0.825 -1.009 1.00 96.12 184 HIS A C 1
ATOM 1500 O O . HIS A 1 184 ? -7.329 -0.211 -0.822 1.00 96.12 184 HIS A O 1
ATOM 1506 N N . GLY A 1 185 ? -9.214 -0.500 -1.995 1.00 94.88 185 GLY A N 1
ATOM 1507 C CA . GLY A 1 185 ? -8.990 0.608 -2.932 1.00 94.88 185 GLY A CA 1
ATOM 1508 C C . GLY A 1 185 ? -8.292 0.206 -4.238 1.00 94.88 185 GLY A C 1
ATOM 1509 O O . GLY A 1 185 ? -7.972 -0.962 -4.476 1.00 94.88 185 GLY A O 1
ATOM 1510 N N . HIS A 1 186 ? -8.055 1.187 -5.114 1.00 92.31 186 HIS A N 1
ATOM 1511 C CA . HIS A 1 186 ? -7.535 0.970 -6.469 1.00 92.31 186 HIS A CA 1
ATOM 1512 C C . HIS A 1 186 ? -6.250 1.785 -6.721 1.00 92.31 186 HIS A C 1
ATOM 1514 O O . HIS A 1 186 ? -6.113 2.924 -6.285 1.00 92.31 186 HIS A O 1
ATOM 1520 N N . ARG A 1 187 ? -5.295 1.214 -7.481 1.00 90.56 187 ARG A N 1
ATOM 1521 C CA . ARG A 1 187 ? -4.056 1.887 -7.942 1.00 90.56 187 ARG A CA 1
ATOM 1522 C C . ARG A 1 187 ? -3.269 2.513 -6.771 1.00 90.56 187 ARG A C 1
ATOM 1524 O O . ARG A 1 187 ? -2.718 1.768 -5.958 1.00 90.56 187 ARG A O 1
ATOM 1531 N N . LYS A 1 188 ? -3.183 3.850 -6.735 1.00 85.88 188 LYS A N 1
ATOM 1532 C CA . LYS A 1 188 ? -2.403 4.659 -5.788 1.00 85.88 188 LYS A CA 1
ATOM 1533 C C . LYS A 1 188 ? -3.178 4.965 -4.501 1.00 85.88 188 LYS A C 1
ATOM 1535 O O . LYS A 1 188 ? -2.560 5.290 -3.500 1.00 85.88 188 LYS A O 1
ATOM 1540 N N . GLU A 1 189 ? -4.495 4.775 -4.504 1.00 91.38 189 GLU A N 1
ATOM 1541 C CA . GLU A 1 189 ? -5.399 5.058 -3.380 1.00 91.38 189 GLU A CA 1
ATOM 1542 C C . GLU A 1 189 ? -5.722 3.790 -2.580 1.00 91.38 189 GLU A C 1
ATOM 1544 O O . GLU A 1 189 ? -6.841 3.572 -2.120 1.00 91.38 189 GLU A O 1
ATOM 1549 N N . LYS A 1 190 ? -4.748 2.885 -2.475 1.00 94.44 190 LYS A N 1
ATOM 1550 C CA . LYS A 1 190 ? -4.930 1.620 -1.766 1.00 94.44 190 LYS A CA 1
ATOM 1551 C C . LYS A 1 190 ? -4.578 1.786 -0.290 1.00 94.44 190 LYS A C 1
ATOM 1553 O O . LYS A 1 190 ? -3.419 2.063 0.029 1.00 94.44 190 LYS A O 1
ATOM 1558 N N . PHE A 1 191 ? -5.568 1.559 0.560 1.00 95.88 191 PHE A N 1
ATOM 1559 C CA . PHE A 1 191 ? -5.511 1.624 2.017 1.00 95.88 191 PHE A CA 1
ATOM 1560 C C . PHE A 1 191 ? -5.407 0.226 2.628 1.00 95.88 191 PHE A C 1
ATOM 1562 O O . PHE A 1 191 ? -5.780 -0.770 1.996 1.00 95.88 191 PHE A O 1
ATOM 1569 N N . LEU A 1 192 ? -4.877 0.141 3.845 1.00 97.69 192 LEU A N 1
ATOM 1570 C CA . LEU A 1 192 ? -4.823 -1.100 4.610 1.00 97.69 192 LEU A CA 1
ATOM 1571 C C . LEU A 1 192 ? -5.865 -1.046 5.727 1.00 97.69 192 LEU A C 1
ATOM 1573 O O . LEU A 1 192 ? -5.827 -0.160 6.574 1.00 97.69 192 LEU A O 1
ATOM 1577 N N . LYS A 1 193 ? -6.799 -1.995 5.710 1.00 97.88 193 LYS A N 1
ATOM 1578 C CA . LYS A 1 193 ? -7.755 -2.240 6.787 1.00 97.88 193 LYS A CA 1
ATOM 1579 C C . LYS A 1 193 ? -7.129 -3.229 7.766 1.00 97.88 193 LYS A C 1
ATOM 1581 O O . LYS A 1 193 ? -6.855 -4.369 7.386 1.00 97.88 193 LYS A O 1
ATOM 1586 N N . LEU A 1 194 ? -6.892 -2.775 8.987 1.00 98.38 194 LEU A N 1
ATOM 1587 C CA . LEU A 1 194 ? -6.388 -3.570 10.097 1.00 98.38 194 LEU A CA 1
ATOM 1588 C C . LEU A 1 194 ? -7.575 -4.144 10.862 1.00 98.38 194 LEU A C 1
ATOM 1590 O O . LEU A 1 194 ? -8.537 -3.426 11.123 1.00 98.38 194 LEU A O 1
ATOM 1594 N N . ILE A 1 195 ? -7.516 -5.430 11.183 1.00 98.50 195 ILE A N 1
ATOM 1595 C CA . ILE A 1 195 ? -8.567 -6.156 11.894 1.00 98.50 195 ILE A CA 1
ATOM 1596 C C . ILE A 1 195 ? -7.890 -6.913 13.033 1.00 98.50 195 ILE A C 1
ATOM 1598 O O . ILE A 1 195 ? -7.000 -7.735 12.779 1.00 98.50 195 ILE A O 1
ATOM 1602 N N . LYS A 1 196 ? -8.294 -6.626 14.275 1.00 98.56 196 LYS A N 1
ATOM 1603 C CA . LYS A 1 196 ? -7.803 -7.357 15.442 1.00 98.56 196 LYS A CA 1
ATOM 1604 C C . LYS A 1 196 ? -8.261 -8.806 15.390 1.00 98.56 196 LYS A C 1
ATOM 1606 O O . LYS A 1 196 ? -9.372 -9.132 14.982 1.00 98.56 196 LYS A O 1
ATOM 1611 N N . THR A 1 197 ? -7.370 -9.670 15.829 1.00 97.94 197 THR A N 1
ATOM 1612 C CA . THR A 1 197 ? -7.590 -11.095 16.054 1.00 97.94 197 THR A CA 1
ATOM 1613 C C . THR A 1 197 ? -7.380 -11.410 17.529 1.00 97.94 197 THR A C 1
ATOM 1615 O O . THR A 1 197 ? -6.727 -10.653 18.247 1.00 97.94 197 THR A O 1
ATOM 1618 N N . ASN A 1 198 ? -7.830 -12.584 17.966 1.00 97.88 198 ASN A N 1
ATOM 1619 C CA . ASN A 1 198 ? -7.584 -13.067 19.329 1.00 97.88 198 ASN A CA 1
ATOM 1620 C C . ASN A 1 198 ? -6.087 -13.262 19.640 1.00 97.88 198 ASN A C 1
ATOM 1622 O O . ASN A 1 198 ? -5.710 -13.380 20.798 1.00 97.88 198 ASN A O 1
ATOM 1626 N N . THR A 1 199 ? -5.232 -13.314 18.613 1.00 98.12 199 THR A N 1
ATOM 1627 C CA . THR A 1 199 ? -3.777 -13.485 18.737 1.00 98.12 199 THR A CA 1
ATOM 1628 C C . THR A 1 199 ? -3.002 -12.173 18.612 1.00 98.12 199 THR A C 1
ATOM 1630 O O . THR A 1 199 ? -1.769 -12.191 18.616 1.00 98.12 199 THR A O 1
ATOM 1633 N N . THR A 1 200 ? -3.703 -11.041 18.479 1.00 98.31 200 THR A N 1
ATOM 1634 C CA . THR A 1 200 ? -3.074 -9.722 18.353 1.00 98.31 200 THR A CA 1
ATOM 1635 C C . THR A 1 200 ? -2.309 -9.389 19.628 1.00 98.31 200 THR A C 1
ATOM 1637 O O . THR A 1 200 ? -2.870 -9.439 20.718 1.00 98.31 200 THR A O 1
ATOM 1640 N N . ASN A 1 201 ? -1.030 -9.040 19.494 1.00 97.69 201 ASN A N 1
ATOM 1641 C CA . ASN A 1 201 ? -0.168 -8.710 20.627 1.00 97.69 201 ASN A CA 1
ATOM 1642 C C . ASN A 1 201 ? 0.841 -7.618 20.242 1.00 97.69 201 ASN A C 1
ATOM 1644 O O . ASN A 1 201 ? 1.238 -7.510 19.081 1.00 97.69 201 ASN A O 1
ATOM 1648 N N . ILE A 1 202 ? 1.265 -6.821 21.223 1.00 97.44 202 ILE A N 1
ATOM 1649 C CA . ILE A 1 202 ? 2.364 -5.868 21.095 1.00 97.44 202 ILE A CA 1
ATOM 1650 C C . ILE A 1 202 ? 3.685 -6.647 21.242 1.00 97.44 202 ILE A C 1
ATOM 1652 O O . ILE A 1 202 ? 3.916 -7.268 22.280 1.00 97.44 202 ILE A O 1
ATOM 1656 N N . PRO A 1 203 ? 4.567 -6.638 20.230 1.00 97.00 203 PRO A N 1
ATOM 1657 C CA . PRO A 1 203 ? 5.854 -7.311 20.324 1.00 97.00 203 PRO A CA 1
ATOM 1658 C C . PRO A 1 203 ? 6.758 -6.643 21.371 1.00 97.00 203 PRO A C 1
ATOM 1660 O O . PRO A 1 203 ? 6.725 -5.430 21.568 1.00 97.00 203 PRO A O 1
ATOM 1663 N N . THR A 1 204 ? 7.601 -7.440 22.036 1.00 95.69 204 THR A N 1
ATOM 1664 C CA . THR A 1 204 ? 8.433 -6.991 23.168 1.00 95.69 204 THR A CA 1
ATOM 1665 C C . THR A 1 204 ? 9.410 -5.877 22.781 1.00 95.69 204 THR A C 1
ATOM 1667 O O . THR A 1 204 ? 9.557 -4.900 23.508 1.00 95.69 204 THR A O 1
ATOM 1670 N N . ASN A 1 205 ? 10.043 -5.988 21.608 1.00 93.81 205 ASN A N 1
ATOM 1671 C CA . ASN A 1 205 ? 11.099 -5.078 21.161 1.00 93.81 205 ASN A CA 1
ATOM 1672 C C . ASN A 1 205 ? 10.676 -4.289 19.916 1.00 93.81 205 ASN A C 1
ATOM 1674 O O . ASN A 1 205 ? 11.114 -4.574 18.800 1.00 93.81 205 ASN A O 1
ATOM 1678 N N . ASN A 1 206 ? 9.830 -3.277 20.114 1.00 88.25 206 ASN A N 1
ATOM 1679 C CA . ASN A 1 206 ? 9.261 -2.472 19.024 1.00 88.25 206 ASN A CA 1
ATOM 1680 C C . ASN A 1 206 ? 10.313 -1.730 18.179 1.00 88.25 206 ASN A C 1
ATOM 1682 O O . ASN A 1 206 ? 10.189 -1.680 16.959 1.00 88.25 206 ASN A O 1
ATOM 1686 N N . MET A 1 207 ? 11.368 -1.190 18.797 1.00 90.00 207 MET A N 1
ATOM 1687 C CA . MET A 1 207 ? 12.412 -0.453 18.066 1.00 90.00 207 MET A CA 1
ATOM 1688 C C . MET A 1 207 ? 13.232 -1.372 17.153 1.00 90.00 207 MET A C 1
ATOM 1690 O O . MET A 1 207 ? 13.396 -1.100 15.965 1.00 90.00 207 MET A O 1
ATOM 1694 N N . ILE A 1 208 ? 13.680 -2.506 17.697 1.00 94.94 208 ILE A N 1
ATOM 1695 C CA . ILE A 1 208 ? 14.467 -3.507 16.962 1.00 94.94 208 ILE A CA 1
ATOM 1696 C C . ILE A 1 208 ? 13.645 -4.091 15.809 1.00 94.94 208 ILE A C 1
ATOM 1698 O O . ILE A 1 208 ? 14.172 -4.372 14.736 1.00 94.94 208 ILE A O 1
ATOM 1702 N N . LEU A 1 209 ? 12.333 -4.238 15.998 1.00 95.56 209 LEU A N 1
ATOM 1703 C CA . LEU A 1 209 ? 11.429 -4.714 14.960 1.00 95.56 209 LEU A CA 1
ATOM 1704 C C . LEU A 1 209 ? 11.481 -3.822 13.714 1.00 95.56 209 LEU A C 1
ATOM 1706 O O . LEU A 1 209 ? 11.614 -4.343 12.605 1.00 95.56 209 LEU A O 1
ATOM 1710 N N . VAL A 1 210 ? 11.387 -2.501 13.879 1.00 95.19 210 VAL A N 1
ATOM 1711 C CA . VAL A 1 210 ? 11.396 -1.559 12.750 1.00 95.19 210 VAL A CA 1
ATOM 1712 C C . VAL A 1 210 ? 12.734 -1.607 12.012 1.00 95.19 210 VAL A C 1
ATOM 1714 O O . VAL A 1 210 ? 12.739 -1.727 10.786 1.00 95.19 210 VAL A O 1
ATOM 1717 N N . GLN A 1 211 ? 13.851 -1.623 12.741 1.00 94.75 211 GLN A N 1
ATOM 1718 C CA . GLN A 1 211 ? 15.190 -1.759 12.157 1.00 94.75 211 GLN A CA 1
ATOM 1719 C C . GLN A 1 211 ? 15.339 -3.070 11.374 1.00 94.75 211 GLN A C 1
ATOM 1721 O O . GLN A 1 211 ? 15.760 -3.057 10.216 1.00 94.75 211 GLN A O 1
ATOM 1726 N N . ASN A 1 212 ? 14.890 -4.191 11.946 1.00 96.44 212 ASN A N 1
ATOM 1727 C CA . ASN A 1 212 ? 14.907 -5.493 11.279 1.00 96.44 212 ASN A CA 1
ATOM 1728 C C . ASN A 1 212 ? 14.073 -5.490 9.993 1.00 96.44 212 ASN A C 1
ATOM 1730 O O . ASN A 1 212 ? 14.494 -6.056 8.990 1.00 96.44 212 ASN A O 1
ATOM 1734 N N . LEU A 1 213 ? 12.911 -4.830 9.978 1.00 96.25 213 LEU A N 1
ATOM 1735 C CA . LEU A 1 213 ? 12.085 -4.729 8.771 1.00 96.25 213 LEU A CA 1
ATOM 1736 C C . LEU A 1 213 ? 12.741 -3.895 7.669 1.00 96.25 213 LEU A C 1
ATOM 1738 O O . LEU A 1 213 ? 12.615 -4.240 6.489 1.00 96.25 213 LEU A O 1
ATOM 1742 N N . ILE A 1 214 ? 13.423 -2.808 8.033 1.00 94.75 214 ILE A N 1
ATOM 1743 C CA . ILE A 1 214 ? 14.193 -2.006 7.078 1.00 94.75 214 ILE A CA 1
ATOM 1744 C C . ILE A 1 214 ? 15.359 -2.831 6.528 1.00 94.75 214 ILE A C 1
ATOM 1746 O O . ILE A 1 214 ? 15.532 -2.866 5.309 1.00 94.75 214 ILE A O 1
ATOM 1750 N N . GLN A 1 215 ? 16.074 -3.571 7.380 1.00 94.94 215 GLN A N 1
ATOM 1751 C CA . GLN A 1 215 ? 17.162 -4.457 6.964 1.00 94.94 215 GLN A CA 1
ATOM 1752 C C . GLN A 1 215 ? 16.677 -5.618 6.076 1.00 94.94 215 GLN A C 1
ATOM 1754 O O . GLN A 1 215 ? 17.288 -5.960 5.069 1.00 94.94 215 GLN A O 1
ATOM 1759 N N . GLU A 1 216 ? 15.530 -6.222 6.383 1.00 94.75 216 GLU A N 1
ATOM 1760 C CA . GLU A 1 216 ? 14.919 -7.229 5.509 1.00 94.75 216 GLU A CA 1
ATOM 1761 C C . GLU A 1 216 ? 14.572 -6.640 4.135 1.00 94.75 216 GLU A C 1
ATOM 1763 O O . GLU A 1 216 ? 14.672 -7.314 3.111 1.00 94.75 216 GLU A O 1
ATOM 1768 N N . PHE A 1 217 ? 14.131 -5.382 4.094 1.00 92.81 217 PHE A N 1
ATOM 1769 C CA . PHE A 1 217 ? 13.781 -4.708 2.850 1.00 92.81 217 PHE A CA 1
ATOM 1770 C C . PHE A 1 217 ? 15.009 -4.292 2.033 1.00 92.81 217 PHE A C 1
ATOM 1772 O O . PHE A 1 217 ? 14.960 -4.360 0.801 1.00 92.81 217 PHE A O 1
ATOM 1779 N N . THR A 1 218 ? 16.104 -3.880 2.680 1.00 90.25 218 THR A N 1
ATOM 1780 C CA . THR A 1 218 ? 17.387 -3.618 2.008 1.00 90.25 218 THR A CA 1
ATOM 1781 C C . THR A 1 218 ? 17.929 -4.906 1.397 1.00 90.25 218 THR A C 1
ATOM 1783 O O . THR A 1 218 ? 18.231 -4.916 0.203 1.00 90.25 218 THR A O 1
ATOM 1786 N N . ASN A 1 219 ? 17.932 -6.002 2.159 1.00 91.00 219 ASN A N 1
ATOM 1787 C CA . ASN A 1 219 ? 18.370 -7.318 1.696 1.00 91.00 219 ASN A CA 1
ATOM 1788 C C . ASN A 1 219 ? 17.509 -7.820 0.524 1.00 91.00 219 ASN A C 1
ATOM 1790 O O . ASN A 1 219 ? 18.048 -8.186 -0.514 1.00 91.00 219 ASN A O 1
ATOM 1794 N N . GLU A 1 220 ? 16.174 -7.722 0.608 1.00 91.50 220 GLU A N 1
ATOM 1795 C CA . GLU A 1 220 ? 15.271 -8.095 -0.499 1.00 91.50 220 GLU A CA 1
ATOM 1796 C C . GLU A 1 220 ? 15.566 -7.278 -1.775 1.00 91.50 220 GLU A C 1
ATOM 1798 O O . GLU A 1 220 ? 15.484 -7.785 -2.896 1.00 91.50 220 GLU A O 1
ATOM 1803 N N . LYS A 1 221 ? 15.927 -5.996 -1.632 1.00 85.81 221 LYS A N 1
ATOM 1804 C CA . LYS A 1 221 ? 16.288 -5.125 -2.762 1.00 85.81 221 LYS A CA 1
ATOM 1805 C C . LYS A 1 221 ? 17.644 -5.505 -3.367 1.00 85.81 221 LYS A C 1
ATOM 1807 O O . LYS A 1 221 ? 17.780 -5.399 -4.587 1.00 85.81 221 LYS A O 1
ATOM 1812 N N . LEU A 1 222 ? 18.610 -5.919 -2.546 1.00 84.12 222 LEU A N 1
ATOM 1813 C CA . LEU A 1 222 ? 19.910 -6.426 -2.993 1.00 84.12 222 LEU A CA 1
ATOM 1814 C C . LEU A 1 222 ? 19.740 -7.751 -3.739 1.00 84.12 222 LEU A C 1
ATOM 1816 O O . LEU A 1 222 ? 20.096 -7.815 -4.910 1.00 84.12 222 LEU A O 1
ATOM 1820 N N . GLU A 1 223 ? 19.021 -8.720 -3.172 1.00 87.25 223 GLU A N 1
ATOM 1821 C CA . GLU A 1 223 ? 18.741 -9.995 -3.845 1.00 87.25 223 GLU A CA 1
ATOM 1822 C C . GLU A 1 223 ? 18.047 -9.808 -5.203 1.00 87.25 223 GLU A C 1
ATOM 1824 O O . GLU A 1 223 ? 18.314 -10.524 -6.167 1.00 87.25 223 GLU A O 1
ATOM 1829 N N . LEU A 1 224 ? 17.129 -8.842 -5.319 1.00 81.06 224 LEU A N 1
ATOM 1830 C CA . LEU A 1 224 ? 16.472 -8.540 -6.593 1.00 81.06 224 LEU A CA 1
ATOM 1831 C C . LEU A 1 224 ? 17.428 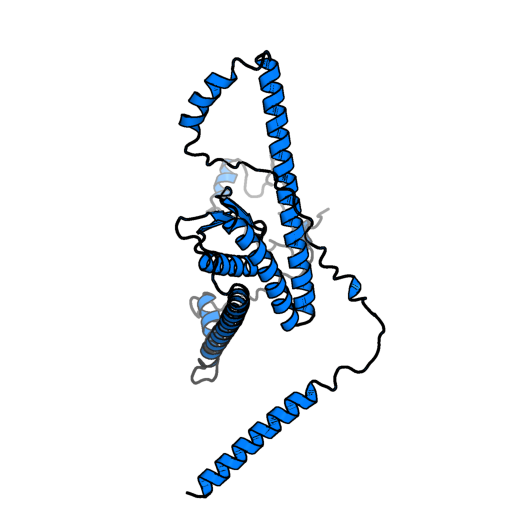-7.931 -7.626 1.00 81.06 224 LEU A C 1
ATOM 1833 O O . LEU A 1 224 ? 17.211 -8.124 -8.828 1.00 81.06 224 LEU A O 1
ATOM 1837 N N . ARG A 1 225 ? 18.449 -7.184 -7.184 1.00 77.94 225 ARG A N 1
ATOM 1838 C CA . ARG A 1 225 ? 19.531 -6.714 -8.056 1.00 77.94 225 ARG A CA 1
ATOM 1839 C C . ARG A 1 225 ? 20.395 -7.888 -8.480 1.00 77.94 225 ARG A C 1
ATOM 1841 O O . ARG A 1 225 ? 20.583 -8.039 -9.681 1.00 77.94 225 ARG A O 1
ATOM 1848 N N . ASP A 1 226 ? 20.777 -8.758 -7.557 1.00 82.38 226 ASP A N 1
ATOM 1849 C CA . ASP A 1 226 ? 21.616 -9.920 -7.849 1.00 82.38 226 ASP A CA 1
ATOM 1850 C C . ASP A 1 226 ? 20.912 -10.865 -8.824 1.00 82.38 226 ASP A C 1
ATOM 1852 O O . ASP A 1 226 ? 21.452 -11.174 -9.874 1.00 82.38 226 ASP A O 1
ATOM 1856 N N . ARG A 1 227 ? 19.625 -11.178 -8.617 1.00 84.50 227 ARG A N 1
ATOM 1857 C CA . ARG A 1 227 ? 18.817 -11.957 -9.582 1.00 84.50 227 ARG A CA 1
ATOM 1858 C C . ARG A 1 227 ? 18.634 -11.271 -10.934 1.00 84.50 227 ARG A C 1
ATOM 1860 O O . ARG A 1 227 ? 18.218 -11.908 -11.907 1.00 84.50 227 ARG A O 1
ATOM 1867 N N . ARG A 1 228 ? 18.778 -9.945 -11.005 1.00 81.75 228 ARG A N 1
ATOM 1868 C CA . ARG A 1 228 ? 18.752 -9.208 -12.275 1.00 81.75 228 ARG A CA 1
ATOM 1869 C C . ARG A 1 228 ? 20.113 -9.293 -12.954 1.00 81.75 228 ARG A C 1
ATOM 1871 O O . ARG A 1 228 ? 20.127 -9.514 -14.158 1.00 81.75 228 ARG A O 1
ATOM 1878 N N . VAL A 1 229 ? 21.195 -9.144 -12.197 1.00 78.94 229 VAL A N 1
ATOM 1879 C CA . VAL A 1 229 ? 22.574 -9.316 -12.662 1.00 78.94 229 VAL A CA 1
ATOM 1880 C C . VAL A 1 229 ? 22.774 -10.746 -13.145 1.00 78.94 229 VAL A C 1
ATOM 1882 O O . VAL A 1 229 ? 23.060 -10.922 -14.314 1.00 78.94 229 VAL A O 1
ATOM 1885 N N . GLU A 1 230 ? 22.433 -11.755 -12.349 1.00 85.19 230 GLU A N 1
ATOM 1886 C CA . GLU A 1 230 ? 22.501 -13.172 -12.716 1.00 85.19 230 GLU A CA 1
ATOM 1887 C C . GLU A 1 230 ? 21.696 -13.474 -13.991 1.00 85.19 230 GLU A C 1
ATOM 1889 O O . GLU A 1 230 ? 22.127 -14.232 -14.855 1.00 85.19 230 GLU A O 1
ATOM 1894 N N . ARG A 1 231 ? 20.517 -12.855 -14.164 1.00 81.25 231 ARG A N 1
ATOM 1895 C CA . ARG A 1 231 ? 19.744 -12.981 -15.412 1.00 81.25 231 ARG A CA 1
ATOM 1896 C C . ARG A 1 231 ? 20.428 -12.325 -16.603 1.00 81.25 231 ARG A C 1
ATOM 1898 O O . ARG A 1 231 ? 20.280 -12.840 -17.705 1.00 81.25 231 ARG A O 1
ATOM 1905 N N . LEU A 1 232 ? 21.108 -11.199 -16.402 1.00 76.50 232 LEU A N 1
ATOM 1906 C CA . LEU A 1 232 ? 21.871 -10.513 -17.444 1.00 76.50 232 LEU A CA 1
ATOM 1907 C C . LEU A 1 232 ? 23.159 -11.272 -17.772 1.00 76.50 232 LEU A C 1
ATOM 1909 O O . LEU A 1 232 ? 23.473 -11.426 -18.941 1.00 76.50 232 LEU A O 1
ATOM 1913 N N . GLU A 1 233 ? 23.848 -11.822 -16.780 1.00 76.81 233 GLU A N 1
ATOM 1914 C CA . GLU A 1 233 ? 25.030 -12.665 -16.951 1.00 76.81 233 GLU A CA 1
ATOM 1915 C C . GLU A 1 233 ? 24.677 -13.967 -17.658 1.00 76.81 233 GLU A C 1
ATOM 1917 O O . GLU A 1 233 ? 25.311 -14.307 -18.644 1.00 76.81 233 GLU A O 1
ATOM 1922 N N . LYS A 1 234 ? 23.595 -14.648 -17.263 1.00 79.62 234 LYS A N 1
ATOM 1923 C CA . LYS A 1 234 ? 23.060 -15.804 -18.005 1.00 79.62 234 LYS A CA 1
ATOM 1924 C C . LYS A 1 234 ? 22.621 -15.452 -19.422 1.00 79.62 234 LYS A C 1
ATOM 1926 O O . LYS A 1 234 ? 22.487 -16.334 -20.254 1.00 79.62 234 LYS A O 1
ATOM 1931 N N . GLN A 1 235 ? 22.319 -14.189 -19.690 1.00 70.69 235 GLN A N 1
ATOM 1932 C CA . GLN A 1 235 ? 21.963 -13.714 -21.020 1.00 70.69 235 GLN A CA 1
ATOM 1933 C C . GLN A 1 235 ? 23.198 -13.355 -21.852 1.00 70.69 235 GLN A C 1
ATOM 1935 O O . GLN A 1 235 ? 23.182 -13.564 -23.061 1.00 70.69 235 GLN A O 1
ATOM 1940 N N . LEU A 1 236 ? 24.246 -12.832 -21.216 1.00 67.12 236 LEU A N 1
ATOM 1941 C CA . LEU A 1 236 ? 25.509 -12.469 -21.847 1.00 67.12 236 LEU A CA 1
ATOM 1942 C C . LEU A 1 236 ? 26.382 -13.704 -22.078 1.00 67.12 236 LEU A C 1
ATOM 1944 O O . LEU A 1 236 ? 26.813 -13.906 -23.195 1.00 67.12 236 LEU A O 1
ATOM 1948 N N . ASN A 1 237 ? 26.548 -14.584 -21.090 1.00 63.72 237 ASN A N 1
ATOM 1949 C CA . ASN A 1 237 ? 27.410 -15.772 -21.157 1.00 63.72 237 ASN A CA 1
ATOM 1950 C C . ASN A 1 237 ? 26.874 -16.905 -22.049 1.00 63.72 237 ASN A C 1
ATOM 1952 O O . ASN A 1 237 ? 27.502 -17.954 -22.141 1.00 63.72 237 ASN A O 1
ATOM 1956 N N . VAL A 1 238 ? 25.735 -16.711 -22.717 1.00 56.78 238 VAL A N 1
ATOM 1957 C CA . VAL A 1 238 ? 25.329 -17.558 -23.845 1.00 56.78 238 VAL A CA 1
ATOM 1958 C C . VAL A 1 238 ? 25.824 -16.862 -25.109 1.00 56.78 238 VAL A C 1
ATOM 1960 O O . VAL A 1 238 ? 25.057 -16.237 -25.842 1.00 56.78 238 VAL A O 1
ATOM 1963 N N . PHE A 1 239 ? 27.140 -16.889 -25.293 1.00 52.47 239 PHE A N 1
ATOM 1964 C CA . PHE A 1 239 ? 27.754 -16.658 -26.592 1.00 52.47 239 PHE A CA 1
ATOM 1965 C C . PHE A 1 239 ? 27.848 -18.021 -27.278 1.00 52.47 239 PHE A C 1
ATOM 1967 O O . PHE A 1 239 ? 28.329 -18.975 -26.667 1.00 52.47 239 PHE A O 1
ATOM 1974 N N . ASP A 1 240 ? 27.357 -18.120 -28.511 1.00 57.41 240 ASP A N 1
ATOM 1975 C CA . ASP A 1 240 ? 27.614 -19.299 -29.345 1.00 57.41 240 ASP A CA 1
ATOM 1976 C C . ASP A 1 240 ? 29.110 -19.341 -29.731 1.00 57.41 240 ASP A C 1
ATOM 1978 O O . ASP A 1 240 ? 29.823 -18.354 -29.527 1.00 57.41 240 ASP A O 1
ATOM 1982 N N . GLU A 1 241 ? 29.604 -20.456 -30.290 1.00 61.78 241 GLU A N 1
ATOM 1983 C CA . GLU A 1 241 ? 31.022 -20.636 -30.687 1.00 61.78 241 GLU A CA 1
ATOM 1984 C C . GLU A 1 241 ? 31.558 -19.503 -31.590 1.00 61.78 241 GLU A C 1
ATOM 1986 O O . GLU A 1 241 ? 32.753 -19.219 -31.597 1.00 61.78 241 GLU A O 1
ATOM 1991 N N . ASP A 1 242 ? 30.661 -18.782 -32.268 1.00 68.06 242 ASP A N 1
ATOM 1992 C CA . ASP A 1 242 ? 30.958 -17.626 -33.118 1.00 68.06 242 ASP A CA 1
ATOM 1993 C C . ASP A 1 242 ? 31.108 -16.288 -32.357 1.00 68.06 242 ASP A C 1
ATOM 1995 O O . ASP A 1 242 ? 31.262 -15.230 -32.970 1.00 68.06 242 ASP A O 1
ATOM 1999 N N . GLY A 1 243 ? 31.011 -16.281 -31.022 1.00 66.50 243 GLY A N 1
ATOM 2000 C CA . GLY A 1 243 ? 31.134 -15.072 -30.197 1.00 66.50 243 GLY A CA 1
ATOM 2001 C C . GLY A 1 243 ? 29.939 -14.112 -30.290 1.00 66.50 243 GLY A C 1
ATOM 2002 O O . GLY A 1 243 ? 30.042 -12.946 -29.902 1.00 66.50 243 GLY A O 1
ATOM 2003 N N . ILE A 1 244 ? 28.789 -14.578 -30.788 1.00 63.06 244 ILE A N 1
ATOM 2004 C CA . ILE A 1 244 ? 27.567 -13.773 -30.936 1.00 63.06 244 ILE A CA 1
ATOM 2005 C C . ILE A 1 244 ? 26.614 -14.070 -29.761 1.00 63.06 244 ILE A C 1
ATOM 2007 O O . ILE A 1 244 ? 26.296 -15.235 -29.523 1.00 63.06 244 ILE A O 1
ATOM 2011 N N . PRO A 1 245 ? 26.120 -13.054 -29.019 1.00 62.91 245 PRO A N 1
ATOM 2012 C CA . PRO A 1 245 ? 25.217 -13.289 -27.895 1.00 62.91 245 PRO A CA 1
ATOM 2013 C C . PRO A 1 245 ? 23.868 -13.853 -28.370 1.00 62.91 245 PRO A C 1
ATOM 2015 O O . PRO A 1 245 ? 23.150 -13.197 -29.132 1.00 62.91 245 PRO A O 1
ATOM 2018 N N . ALA A 1 246 ? 23.449 -15.006 -27.841 1.00 62.66 246 ALA A N 1
ATOM 2019 C CA . ALA A 1 246 ? 22.238 -15.739 -28.239 1.00 62.66 246 ALA A CA 1
ATOM 2020 C C . ALA A 1 246 ? 20.918 -14.947 -28.109 1.00 62.66 246 ALA A C 1
ATOM 2022 O O . ALA A 1 246 ? 19.885 -15.292 -28.694 1.00 62.66 246 ALA A O 1
ATOM 2023 N N . ILE A 1 247 ? 20.925 -13.830 -27.373 1.00 61.56 247 ILE A N 1
ATOM 2024 C CA . ILE A 1 247 ? 19.796 -12.890 -27.295 1.00 61.56 247 ILE A CA 1
ATOM 2025 C C . ILE A 1 247 ? 19.468 -12.293 -28.674 1.00 61.56 247 ILE A C 1
ATOM 2027 O O . ILE A 1 247 ? 18.292 -12.049 -28.966 1.00 61.56 247 ILE A O 1
ATOM 2031 N N . TRP A 1 248 ? 20.478 -12.062 -29.522 1.00 57.97 248 TRP A N 1
ATOM 2032 C CA . TRP A 1 248 ? 20.277 -11.538 -30.874 1.00 57.97 248 TRP A CA 1
ATOM 2033 C C . TRP A 1 248 ? 19.487 -12.526 -31.740 1.00 57.97 248 TRP A C 1
ATOM 2035 O O . TRP A 1 248 ? 18.535 -12.113 -32.406 1.00 57.97 248 TRP A O 1
ATOM 2045 N N . TYR A 1 249 ? 19.771 -13.827 -31.632 1.00 57.38 249 TYR A N 1
ATOM 2046 C CA . TYR A 1 249 ? 19.033 -14.877 -32.341 1.00 57.38 249 TYR A CA 1
ATOM 2047 C C . TYR A 1 249 ? 17.593 -15.037 -31.834 1.00 57.38 249 TYR A C 1
ATOM 2049 O O . TYR A 1 249 ? 16.654 -15.034 -32.630 1.00 57.38 249 TYR A O 1
ATOM 2057 N N . ARG A 1 250 ? 17.357 -15.019 -30.513 1.00 56.66 250 ARG A N 1
ATOM 2058 C CA . ARG A 1 250 ? 15.987 -15.109 -29.955 1.00 56.66 250 ARG A CA 1
ATOM 2059 C C . ARG A 1 250 ? 15.078 -13.937 -30.325 1.00 56.66 250 ARG A C 1
ATOM 2061 O O . ARG A 1 250 ? 13.855 -14.097 -30.384 1.00 56.66 250 ARG A O 1
ATOM 2068 N N . LYS A 1 251 ? 15.645 -12.745 -30.534 1.00 56.66 251 LYS A N 1
ATOM 2069 C CA . LYS A 1 251 ? 14.888 -11.568 -30.986 1.00 56.66 251 LYS A CA 1
ATOM 2070 C C . LYS A 1 251 ? 14.537 -11.657 -32.476 1.00 56.66 251 LYS A C 1
ATOM 2072 O O . LYS A 1 251 ? 13.509 -11.114 -32.870 1.00 56.66 251 LYS A O 1
ATOM 2077 N N . LEU A 1 252 ? 15.343 -12.368 -33.268 1.00 54.50 252 LEU A N 1
ATOM 2078 C CA . LEU A 1 252 ? 15.087 -12.661 -34.681 1.00 54.50 252 LEU A CA 1
ATOM 2079 C C . LEU A 1 252 ? 14.057 -13.789 -34.862 1.00 54.50 252 LEU A C 1
ATOM 2081 O O . LEU A 1 252 ? 13.165 -13.654 -35.694 1.00 54.50 252 LEU A O 1
ATOM 2085 N N . GLU A 1 253 ? 14.097 -14.840 -34.039 1.00 55.75 253 GLU A N 1
ATOM 2086 C CA . GLU A 1 253 ? 13.139 -15.959 -34.112 1.00 55.75 253 GLU A CA 1
ATOM 2087 C C . GLU A 1 253 ? 11.717 -15.555 -33.701 1.00 55.75 253 GLU A C 1
ATOM 2089 O O . GLU A 1 253 ? 10.740 -15.905 -34.364 1.00 55.75 253 GLU A O 1
ATOM 2094 N N . LYS A 1 254 ? 11.572 -14.744 -32.643 1.00 56.19 254 LYS A N 1
ATOM 2095 C CA . LYS A 1 254 ? 10.256 -14.227 -32.222 1.00 56.19 254 LYS A CA 1
ATOM 2096 C C . LYS A 1 254 ? 9.705 -13.130 -33.136 1.00 56.19 254 LYS A C 1
ATOM 2098 O O . LYS A 1 254 ? 8.539 -12.772 -33.000 1.00 56.19 254 LYS A O 1
ATOM 2103 N N . ALA A 1 255 ? 10.517 -12.611 -34.059 1.00 55.16 255 ALA A N 1
ATOM 2104 C CA . ALA A 1 255 ? 10.092 -11.664 -35.087 1.00 55.16 255 ALA A CA 1
ATOM 210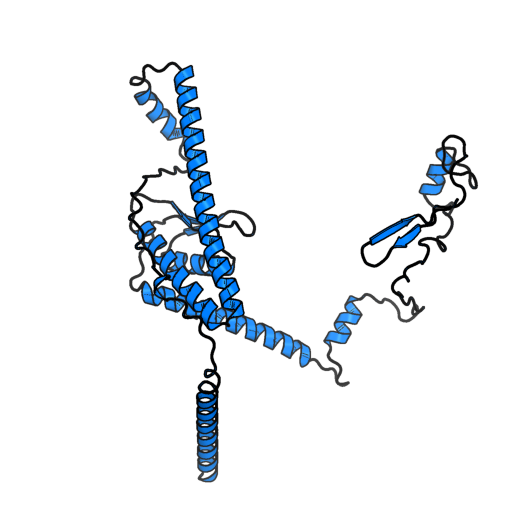5 C C . ALA A 1 255 ? 9.523 -12.345 -36.349 1.00 55.16 255 ALA A C 1
ATOM 2107 O O . ALA A 1 255 ? 9.311 -11.657 -37.343 1.00 55.16 255 ALA A O 1
ATOM 2108 N N . GLY A 1 256 ? 9.252 -13.658 -36.311 1.00 50.50 256 GLY A N 1
ATOM 2109 C CA . GLY A 1 256 ? 8.369 -14.330 -37.266 1.00 50.50 256 GLY A CA 1
ATOM 2110 C C . GLY A 1 256 ? 8.790 -14.183 -38.730 1.00 50.50 256 GLY A C 1
ATOM 2111 O O . GLY A 1 256 ? 8.144 -13.478 -39.499 1.00 50.50 256 GLY A O 1
ATOM 2112 N N . LYS A 1 257 ? 9.854 -14.885 -39.121 1.00 46.88 257 LYS A N 1
ATOM 2113 C CA . LYS A 1 257 ? 10.156 -15.243 -40.517 1.00 46.88 257 LYS A CA 1
ATOM 2114 C C . LYS A 1 257 ? 10.504 -16.735 -40.496 1.00 46.88 257 LYS A C 1
ATOM 2116 O O . LYS A 1 257 ? 11.577 -17.076 -40.021 1.00 46.88 257 LYS A O 1
ATOM 2121 N N . ALA A 1 258 ? 9.603 -17.682 -40.761 1.00 47.44 258 ALA A N 1
ATOM 2122 C CA . ALA A 1 258 ? 8.859 -17.883 -42.008 1.00 47.44 258 ALA A CA 1
ATOM 2123 C C . ALA A 1 258 ? 9.776 -17.691 -43.229 1.00 47.44 258 ALA A C 1
ATOM 2125 O O . ALA A 1 258 ? 10.133 -16.565 -43.561 1.00 47.44 258 ALA A O 1
ATOM 2126 N N . ASP A 1 259 ? 10.189 -18.828 -43.792 1.00 50.25 259 ASP A N 1
ATOM 2127 C CA . ASP A 1 259 ? 10.863 -19.101 -45.066 1.00 50.25 259 ASP A CA 1
ATOM 2128 C C . ASP A 1 259 ? 11.927 -18.121 -45.618 1.00 50.25 259 ASP A C 1
ATOM 2130 O O . ASP A 1 259 ? 11.636 -16.967 -45.949 1.00 50.25 259 ASP A O 1
ATOM 2134 N N . PRO A 1 260 ? 13.163 -18.598 -45.893 1.00 49.84 260 PRO A N 1
ATOM 2135 C CA . PRO A 1 260 ? 14.216 -17.795 -46.524 1.00 49.84 260 PRO A CA 1
ATOM 2136 C C . PRO A 1 260 ? 13.900 -17.311 -47.952 1.00 49.84 260 PRO A C 1
ATOM 2138 O O . PRO A 1 260 ? 14.626 -16.461 -48.466 1.00 49.84 260 PRO A O 1
ATOM 2141 N N . GLN A 1 261 ? 12.844 -17.817 -48.601 1.00 56.81 261 GLN A N 1
ATOM 2142 C CA . GLN A 1 261 ? 12.543 -17.541 -50.013 1.00 56.81 261 GLN A CA 1
ATOM 2143 C C . GLN A 1 261 ? 11.717 -16.267 -50.268 1.00 56.81 261 GLN A C 1
ATOM 2145 O O . GLN A 1 261 ? 11.665 -15.805 -51.403 1.00 56.81 261 GLN A O 1
ATOM 2150 N N . PHE A 1 262 ? 11.158 -15.619 -49.237 1.00 48.12 262 PHE A N 1
ATOM 2151 C CA . PHE A 1 262 ? 10.416 -14.351 -49.376 1.00 48.12 262 PHE A CA 1
ATOM 2152 C C . PHE A 1 262 ? 11.225 -13.110 -48.956 1.00 48.12 262 PHE A C 1
ATOM 2154 O O . PHE A 1 262 ? 10.671 -12.102 -48.514 1.00 48.12 262 PHE A O 1
ATOM 2161 N N . ARG A 1 263 ? 12.557 -13.116 -49.128 1.00 46.62 263 ARG A N 1
ATOM 2162 C CA . ARG A 1 263 ? 13.380 -11.894 -48.999 1.00 46.62 263 ARG A CA 1
ATOM 2163 C C . ARG A 1 263 ? 13.248 -10.972 -50.221 1.00 46.62 263 ARG A C 1
ATOM 2165 O O . ARG A 1 263 ? 14.239 -10.519 -50.784 1.00 46.62 263 ARG A O 1
ATOM 2172 N N . GLY A 1 264 ? 12.017 -10.612 -50.571 1.00 46.31 264 GLY A N 1
ATOM 2173 C CA . GLY A 1 264 ? 11.754 -9.319 -51.189 1.00 46.31 264 GLY A CA 1
ATOM 2174 C C . GLY A 1 264 ? 11.925 -8.250 -50.112 1.00 46.31 264 GLY A C 1
ATOM 2175 O O . GLY A 1 264 ? 11.208 -8.246 -49.114 1.00 46.31 264 GLY A O 1
ATOM 2176 N N . LYS A 1 265 ? 12.921 -7.377 -50.269 1.00 46.31 265 LYS A N 1
ATOM 2177 C CA . LYS A 1 265 ? 13.160 -6.206 -49.416 1.00 46.31 265 LYS A CA 1
ATOM 2178 C C . LYS A 1 265 ? 11.890 -5.344 -49.315 1.00 46.31 265 LYS A C 1
ATOM 2180 O O . LYS A 1 265 ? 11.701 -4.444 -50.124 1.00 46.31 265 LYS A O 1
ATOM 2185 N N . VAL A 1 266 ? 11.066 -5.536 -48.288 1.00 50.59 266 VAL A N 1
ATOM 2186 C CA . VAL A 1 266 ? 10.190 -4.461 -47.806 1.00 50.59 266 VAL A CA 1
ATOM 2187 C C . VAL A 1 266 ? 10.988 -3.702 -46.761 1.00 50.59 266 VAL A C 1
ATOM 2189 O O . VAL A 1 266 ? 10.932 -3.962 -45.561 1.00 50.59 266 VAL A O 1
ATOM 2192 N N . VAL A 1 267 ? 11.829 -2.798 -47.257 1.00 45.09 267 VAL A N 1
ATOM 2193 C CA . VAL A 1 267 ? 12.346 -1.701 -46.449 1.00 45.09 267 VAL A CA 1
ATOM 2194 C C . VAL A 1 267 ? 11.107 -0.904 -46.062 1.00 45.09 267 VAL A C 1
ATOM 2196 O O . VAL A 1 267 ? 10.548 -0.199 -46.895 1.00 45.09 267 VAL A O 1
ATOM 2199 N N . HIS A 1 268 ? 10.630 -1.042 -44.826 1.00 47.94 268 HIS A N 1
ATOM 2200 C CA . HIS A 1 268 ? 9.734 -0.040 -44.261 1.00 47.94 268 HIS A CA 1
ATOM 2201 C C . HIS A 1 268 ? 10.578 1.215 -44.037 1.00 47.94 268 HIS A C 1
ATOM 2203 O O . HIS A 1 268 ? 11.007 1.507 -42.920 1.00 47.94 268 HIS A O 1
ATOM 2209 N N . SER A 1 269 ? 10.879 1.932 -45.124 1.00 55.44 269 SER A N 1
ATOM 2210 C CA . SER A 1 269 ? 11.202 3.341 -45.026 1.00 55.44 269 SER A CA 1
ATOM 2211 C C . SER A 1 269 ? 10.048 3.946 -44.241 1.00 55.44 269 SER A C 1
ATOM 2213 O O . SER A 1 269 ? 8.875 3.713 -44.548 1.00 55.44 269 SER A O 1
ATOM 2215 N N . SER A 1 270 ? 10.370 4.627 -43.142 1.00 57.19 270 SER A N 1
ATOM 2216 C CA . SER A 1 270 ? 9.359 5.433 -42.462 1.00 57.19 270 SER A CA 1
ATOM 2217 C C . SER A 1 270 ? 8.716 6.294 -43.547 1.00 57.19 270 SER A C 1
ATOM 2219 O O . SER A 1 270 ? 9.471 6.915 -44.301 1.00 57.19 270 SER A O 1
ATOM 2221 N N . PRO A 1 271 ? 7.383 6.249 -43.719 1.00 60.59 271 PRO A N 1
ATOM 2222 C CA . PRO A 1 271 ? 6.750 6.897 -44.852 1.00 60.59 271 PRO A CA 1
ATOM 2223 C C . PRO A 1 271 ? 7.153 8.367 -44.823 1.00 60.59 271 PRO A C 1
ATOM 2225 O O . PRO A 1 271 ? 7.006 9.034 -43.795 1.00 60.59 271 PRO A O 1
ATOM 2228 N N . HIS A 1 272 ? 7.776 8.811 -45.914 1.00 66.25 272 HIS A N 1
ATOM 2229 C CA . HIS A 1 272 ? 8.314 10.155 -45.998 1.00 66.25 272 HIS A CA 1
ATOM 2230 C C . HIS A 1 272 ? 7.156 11.133 -45.797 1.00 66.25 272 HIS A C 1
ATOM 2232 O O . HIS A 1 272 ? 6.055 10.917 -46.318 1.00 66.25 272 HIS A O 1
ATOM 2238 N N . TYR A 1 273 ? 7.379 12.177 -44.998 1.00 67.75 273 TYR A N 1
ATOM 2239 C CA . TYR A 1 273 ? 6.422 13.275 -44.907 1.00 67.75 273 TYR A CA 1
ATOM 2240 C C . TYR A 1 273 ? 6.163 13.773 -46.335 1.00 67.75 273 TYR A C 1
ATOM 2242 O O . TYR A 1 273 ? 7.120 13.853 -47.102 1.00 67.75 273 TYR A O 1
ATOM 2250 N N . GLU A 1 274 ? 4.893 14.034 -46.664 1.00 66.94 274 GLU A N 1
ATOM 2251 C CA . GLU A 1 274 ? 4.368 14.374 -48.007 1.00 66.94 274 GLU A CA 1
ATOM 2252 C C . GLU A 1 274 ? 3.968 13.210 -48.928 1.00 66.94 274 GLU A C 1
ATOM 2254 O O . GLU A 1 274 ? 3.305 13.461 -49.935 1.00 66.94 274 GLU A O 1
ATOM 2259 N N . ASN A 1 275 ? 4.226 11.947 -48.565 1.00 78.94 275 ASN A N 1
ATOM 2260 C CA . ASN A 1 275 ? 3.701 10.823 -49.347 1.00 78.94 275 ASN A CA 1
ATOM 2261 C C . ASN A 1 275 ? 2.168 10.736 -49.251 1.00 78.94 275 ASN A C 1
ATOM 2263 O O . ASN A 1 275 ? 1.591 10.778 -48.154 1.00 78.94 275 ASN A O 1
ATOM 2267 N N . VAL A 1 276 ? 1.522 10.566 -50.408 1.00 79.56 276 VAL A N 1
ATOM 2268 C CA . VAL A 1 276 ? 0.081 10.330 -50.522 1.00 79.56 276 VAL A CA 1
ATOM 2269 C C . VAL A 1 276 ? -0.212 8.888 -50.117 1.00 79.56 276 VAL A C 1
ATOM 2271 O O . VAL A 1 276 ? 0.278 7.920 -50.699 1.00 79.56 276 VAL A O 1
ATOM 2274 N N . VAL A 1 277 ? -1.014 8.729 -49.073 1.00 77.12 277 VAL A N 1
ATOM 2275 C CA . VAL A 1 277 ? -1.463 7.428 -48.591 1.00 77.12 277 VAL A CA 1
ATOM 2276 C C . VAL A 1 277 ? -2.529 6.903 -49.545 1.00 77.12 277 VAL A C 1
ATOM 2278 O O . VAL A 1 277 ? -3.539 7.562 -49.772 1.00 77.12 277 VAL A O 1
ATOM 2281 N N . GLY A 1 278 ? -2.316 5.698 -50.075 1.00 74.75 278 GLY A N 1
ATOM 2282 C CA . GLY A 1 278 ? -3.291 5.011 -50.927 1.00 74.75 278 GLY A CA 1
ATOM 2283 C C . GLY A 1 278 ? -3.094 5.187 -52.433 1.00 74.75 278 GLY A C 1
ATOM 2284 O O . GLY A 1 278 ? -3.875 4.623 -53.187 1.00 74.75 278 GLY A O 1
ATOM 2285 N N . GLU A 1 279 ? -2.043 5.875 -52.892 1.00 79.00 279 GLU A N 1
ATOM 2286 C CA . GLU A 1 279 ? -1.740 6.016 -54.331 1.00 79.00 279 GLU A CA 1
ATOM 2287 C C . GLU A 1 279 ? -1.541 4.660 -55.034 1.00 79.00 279 GLU A C 1
ATOM 2289 O O . GLU A 1 279 ? -1.935 4.472 -56.180 1.00 79.00 279 GLU A O 1
ATOM 2294 N N . THR A 1 280 ? -0.995 3.675 -54.319 1.00 77.81 280 THR A N 1
ATOM 2295 C CA . THR A 1 280 ? -0.790 2.302 -54.810 1.00 77.81 280 THR A CA 1
ATOM 2296 C C . THR A 1 280 ? -1.897 1.335 -54.387 1.00 77.81 280 THR A C 1
ATOM 2298 O O . THR A 1 280 ? -1.746 0.116 -54.523 1.00 77.81 280 THR A O 1
ATOM 2301 N N . ALA A 1 281 ? -3.008 1.840 -53.840 1.00 79.06 281 ALA A N 1
ATOM 2302 C CA . ALA A 1 281 ? -4.124 0.991 -53.456 1.00 79.06 281 ALA A CA 1
ATOM 2303 C C . ALA A 1 281 ? -4.726 0.337 -54.705 1.00 79.06 281 ALA A C 1
ATOM 2305 O O . ALA A 1 281 ? -5.120 1.004 -55.659 1.00 79.06 281 ALA A O 1
ATOM 2306 N N . LYS A 1 282 ? -4.802 -0.997 -54.699 1.00 80.38 282 LYS A N 1
ATOM 2307 C CA . LYS A 1 282 ? -5.455 -1.743 -55.777 1.00 80.38 282 LYS A CA 1
ATOM 2308 C C . LYS A 1 282 ? -6.951 -1.442 -55.772 1.00 80.38 282 LYS A C 1
ATOM 2310 O O . LYS A 1 282 ? -7.566 -1.397 -54.706 1.00 80.38 282 LYS A O 1
ATOM 2315 N N . SER A 1 283 ? -7.535 -1.299 -56.960 1.00 81.81 283 SER A N 1
ATOM 2316 C CA . SER A 1 283 ? -8.985 -1.203 -57.132 1.00 81.81 283 SER A CA 1
ATOM 2317 C C . SER A 1 283 ? -9.695 -2.374 -56.444 1.00 81.81 283 SER A C 1
ATOM 2319 O O . SER A 1 283 ? -9.167 -3.489 -56.382 1.00 81.81 283 SER A O 1
ATOM 2321 N N . ILE A 1 284 ? -10.891 -2.119 -55.907 1.00 83.75 284 ILE A N 1
ATOM 2322 C CA . ILE A 1 284 ? -11.682 -3.135 -55.205 1.00 83.75 284 ILE A CA 1
ATOM 2323 C C . ILE A 1 284 ? -12.011 -4.261 -56.192 1.00 83.75 284 ILE A C 1
ATOM 2325 O O . ILE A 1 284 ? -12.640 -4.022 -57.219 1.00 83.75 284 ILE A O 1
ATOM 2329 N N . SER A 1 285 ? -11.583 -5.485 -55.883 1.00 90.62 285 SER A N 1
ATOM 2330 C CA . SER A 1 285 ? -11.840 -6.643 -56.738 1.00 90.62 285 SER A CA 1
ATOM 2331 C C . SER A 1 285 ? -13.292 -7.113 -56.641 1.00 90.62 285 SER A C 1
ATOM 2333 O O . SER A 1 285 ? -13.923 -7.023 -55.586 1.00 90.62 285 SER A O 1
ATOM 2335 N N . GLU A 1 286 ? -13.805 -7.703 -57.721 1.00 91.88 286 GLU A N 1
ATOM 2336 C CA . GLU A 1 286 ? -15.191 -8.191 -57.800 1.00 91.88 286 GLU A CA 1
ATOM 2337 C C . GLU A 1 286 ? -15.497 -9.332 -56.815 1.00 91.88 286 GLU A C 1
ATOM 2339 O O . GLU A 1 286 ? -16.636 -9.552 -56.392 1.00 91.88 286 GLU A O 1
ATOM 2344 N N . ALA A 1 287 ? -14.454 -10.055 -56.406 1.00 92.25 287 ALA A N 1
ATOM 2345 C CA . ALA A 1 287 ? -14.543 -11.111 -55.408 1.00 92.25 287 ALA A CA 1
ATOM 2346 C C . ALA A 1 287 ? -14.798 -10.569 -53.989 1.00 92.25 287 ALA A C 1
ATOM 2348 O O . ALA A 1 287 ? -15.258 -11.317 -53.124 1.00 92.25 287 ALA A O 1
ATOM 2349 N N . CYS A 1 288 ? -14.517 -9.286 -53.735 1.00 90.81 288 CYS A N 1
ATOM 2350 C CA . CYS A 1 288 ? -14.670 -8.682 -52.420 1.00 90.81 288 CYS A CA 1
ATOM 2351 C C . CYS A 1 288 ? -16.152 -8.549 -52.034 1.00 90.81 288 CYS A C 1
ATOM 2353 O O . CYS A 1 288 ? -16.985 -8.088 -52.816 1.00 90.81 288 CYS A O 1
ATOM 2355 N N . VAL A 1 289 ? -16.487 -8.898 -50.787 1.00 92.88 289 VAL A N 1
ATOM 2356 C CA . VAL A 1 289 ? -17.857 -8.786 -50.250 1.00 92.88 289 VAL A CA 1
ATOM 2357 C C . VAL A 1 289 ? -18.383 -7.351 -50.370 1.00 92.88 289 VAL A C 1
ATOM 2359 O O . VAL A 1 289 ? -19.540 -7.154 -50.740 1.00 92.88 289 VAL A O 1
ATOM 2362 N N . GLY A 1 290 ? -17.521 -6.354 -50.147 1.00 90.75 290 GLY A N 1
ATOM 2363 C CA . GLY A 1 290 ? -17.877 -4.939 -50.275 1.00 90.75 290 GLY A CA 1
ATOM 2364 C C . GLY A 1 290 ? -18.317 -4.551 -51.688 1.00 90.75 290 GLY A C 1
ATOM 2365 O O . GLY A 1 290 ? -19.313 -3.853 -51.839 1.00 90.75 290 GLY A O 1
ATOM 2366 N N . TYR A 1 291 ? -17.654 -5.072 -52.726 1.00 92.75 291 TYR A N 1
ATOM 2367 C CA . TYR A 1 291 ? -18.032 -4.824 -54.122 1.00 92.75 291 TYR A CA 1
ATOM 2368 C C . TYR A 1 291 ? -19.441 -5.356 -54.430 1.00 92.75 291 TYR A C 1
ATOM 2370 O O . TYR A 1 291 ? -20.277 -4.646 -54.985 1.00 92.75 291 TYR A O 1
ATOM 2378 N N . LYS A 1 292 ? -19.749 -6.580 -53.979 1.00 94.88 292 LYS A N 1
ATOM 2379 C CA . LYS A 1 292 ? -21.081 -7.188 -54.148 1.00 94.88 292 LYS A CA 1
ATOM 2380 C C . LYS A 1 292 ? -22.168 -6.440 -53.376 1.00 94.88 292 LYS A C 1
ATOM 2382 O O . LYS A 1 292 ? -23.301 -6.359 -53.845 1.00 94.88 292 LYS A O 1
ATOM 2387 N N . MET A 1 293 ? -21.841 -5.911 -52.196 1.00 94.50 293 MET A N 1
ATOM 2388 C CA . MET A 1 293 ? -22.767 -5.079 -51.424 1.00 94.50 293 MET A CA 1
ATOM 2389 C C . MET A 1 293 ? -23.053 -3.749 -52.125 1.00 94.50 293 MET A C 1
ATOM 2391 O O . MET A 1 293 ? -24.216 -3.367 -52.212 1.00 94.50 293 MET A O 1
ATOM 2395 N N . LEU A 1 294 ? -22.028 -3.084 -52.666 1.00 91.44 294 LEU A N 1
ATOM 2396 C CA . LEU A 1 294 ? -22.190 -1.831 -53.406 1.00 91.44 294 LEU A CA 1
ATOM 2397 C C . LEU A 1 294 ? -23.062 -2.020 -54.656 1.00 91.44 294 LEU A C 1
ATOM 2399 O O . LEU A 1 294 ? -24.016 -1.268 -54.840 1.00 91.44 294 LEU A O 1
ATOM 2403 N N . LEU A 1 295 ? -22.824 -3.077 -55.441 1.00 93.06 295 LEU A N 1
ATOM 2404 C CA . LEU A 1 295 ? -23.669 -3.422 -56.593 1.00 93.06 295 LEU A CA 1
ATOM 2405 C C . LEU A 1 295 ? -25.140 -3.623 -56.206 1.00 93.06 295 LEU A C 1
ATOM 2407 O O . LEU A 1 295 ? -26.036 -3.108 -56.869 1.00 93.06 295 LEU A O 1
ATOM 2411 N N . LYS A 1 296 ? -25.404 -4.343 -55.108 1.00 93.81 296 LYS A N 1
ATOM 2412 C CA . LYS A 1 296 ? -26.773 -4.536 -54.599 1.00 93.81 296 LYS A CA 1
ATOM 2413 C C . LYS A 1 296 ? -27.425 -3.233 -54.133 1.00 93.81 296 LYS A C 1
ATOM 2415 O O . LYS A 1 296 ? -28.645 -3.132 -54.170 1.00 93.81 296 LYS A O 1
ATOM 2420 N N . GLY A 1 297 ? -26.624 -2.261 -53.702 1.00 89.56 297 GLY A N 1
ATOM 2421 C CA . GLY A 1 297 ? -27.067 -0.918 -53.333 1.00 89.56 297 GLY A CA 1
ATOM 2422 C C . GLY A 1 297 ? -27.279 0.027 -54.519 1.00 89.56 297 GLY A C 1
ATOM 2423 O O . GLY A 1 297 ? -27.552 1.199 -54.289 1.00 89.56 297 GLY A O 1
ATOM 2424 N N . GLY A 1 298 ? -27.140 -0.448 -55.762 1.00 90.06 298 GLY A N 1
ATOM 2425 C CA . GLY A 1 298 ? -27.316 0.363 -56.970 1.00 90.06 298 GLY A CA 1
ATOM 2426 C C . GLY A 1 298 ? -26.075 1.152 -57.395 1.00 90.06 298 GLY A C 1
ATOM 2427 O O . GLY A 1 298 ? -26.149 1.930 -58.341 1.00 90.06 298 GLY A O 1
ATOM 2428 N N . TRP A 1 299 ? -24.928 0.954 -56.739 1.00 90.94 299 TRP A N 1
ATOM 2429 C CA . TRP A 1 299 ? -23.669 1.549 -57.181 1.00 90.94 299 TRP A CA 1
ATOM 2430 C C . TRP A 1 299 ? -23.132 0.812 -58.411 1.00 90.94 299 TRP A C 1
ATOM 2432 O O . TRP A 1 299 ? -23.049 -0.417 -58.412 1.00 90.94 299 TRP A O 1
ATOM 2442 N N . THR A 1 300 ? -22.727 1.552 -59.443 1.00 89.88 300 THR A N 1
ATOM 2443 C CA . THR A 1 300 ? -22.137 0.992 -60.667 1.00 89.88 300 THR A CA 1
ATOM 2444 C C . THR A 1 300 ? -20.633 1.284 -60.733 1.00 89.88 300 THR A C 1
ATOM 2446 O O . THR A 1 300 ? -20.213 2.398 -60.403 1.00 89.88 300 THR A O 1
ATOM 2449 N N . PRO A 1 301 ? -19.784 0.328 -61.160 1.00 89.00 301 PRO A N 1
ATOM 2450 C CA . PRO A 1 301 ? -18.348 0.566 -61.294 1.00 89.00 301 PRO A CA 1
ATOM 2451 C C . PRO A 1 301 ? -18.053 1.771 -62.199 1.00 89.00 301 PRO A C 1
ATOM 2453 O O . PRO A 1 301 ? -18.560 1.856 -63.313 1.00 89.00 301 PRO A O 1
ATOM 2456 N N . GLY A 1 302 ? -17.242 2.711 -61.707 1.00 84.50 302 GLY A N 1
ATOM 2457 C CA . GLY A 1 302 ? -16.927 3.969 -62.400 1.00 84.50 302 GLY A CA 1
ATOM 2458 C C . GLY A 1 302 ? -17.872 5.138 -62.085 1.00 84.50 302 GLY A C 1
ATOM 2459 O O . GLY A 1 302 ? -17.559 6.279 -62.432 1.00 84.50 302 GLY A O 1
ATOM 2460 N N . SER A 1 303 ? -18.987 4.894 -61.387 1.00 85.62 303 SER A N 1
ATOM 2461 C CA . SER A 1 303 ? -19.794 5.956 -60.773 1.00 85.62 303 SER A CA 1
ATOM 2462 C C . SER A 1 303 ? -19.235 6.338 -59.400 1.00 85.62 303 SER A C 1
ATOM 2464 O O . SER A 1 303 ? -18.686 5.502 -58.675 1.00 85.62 303 SER A O 1
ATOM 2466 N N . GLY A 1 304 ? -19.343 7.614 -59.033 1.00 84.69 304 GLY A N 1
ATOM 2467 C CA . GLY A 1 304 ? -18.952 8.057 -57.699 1.00 84.69 304 GLY A CA 1
ATOM 2468 C C . GLY A 1 304 ? -19.927 7.537 -56.643 1.00 84.69 304 GLY A C 1
ATOM 2469 O O . GLY A 1 304 ? -21.117 7.381 -56.916 1.00 84.69 304 GLY A O 1
ATOM 2470 N N . LEU A 1 305 ? -19.452 7.290 -55.419 1.00 80.38 305 LEU A N 1
ATOM 2471 C CA . LEU A 1 305 ? -20.341 6.939 -54.305 1.00 80.38 305 LEU A CA 1
ATOM 2472 C C . LEU A 1 305 ? -21.165 8.175 -53.894 1.00 80.38 305 LEU A C 1
ATOM 2474 O O . LEU A 1 305 ? -20.639 9.094 -53.268 1.00 80.38 305 LEU A O 1
ATOM 2478 N N . GLY A 1 306 ? -22.447 8.212 -54.254 1.00 80.81 306 GLY A N 1
ATOM 2479 C CA . GLY A 1 306 ? -23.377 9.293 -53.917 1.00 80.81 306 GLY A CA 1
ATOM 2480 C C . GLY A 1 306 ? -24.793 8.977 -54.397 1.00 80.81 306 GLY A C 1
ATOM 2481 O O . GLY A 1 306 ? -24.962 8.130 -55.270 1.00 80.81 306 GLY A O 1
ATOM 2482 N N . VAL A 1 307 ? -25.800 9.645 -53.827 1.00 77.69 307 VAL A N 1
ATOM 2483 C CA . VAL A 1 307 ? -27.231 9.374 -54.094 1.00 77.69 307 VAL A CA 1
ATOM 2484 C C . VAL A 1 307 ? -27.575 9.502 -55.584 1.00 77.69 307 VAL A C 1
ATOM 2486 O O . VAL A 1 307 ? -28.326 8.685 -56.105 1.00 77.69 307 VAL A O 1
ATOM 2489 N N . ASP A 1 308 ? -26.935 10.443 -56.279 1.00 83.25 308 ASP A N 1
ATOM 2490 C CA . ASP A 1 308 ? -27.173 10.720 -57.702 1.00 83.25 308 ASP A CA 1
ATOM 2491 C C . ASP A 1 308 ? -26.033 10.224 -58.614 1.00 83.25 308 ASP A C 1
ATOM 2493 O O . ASP A 1 308 ? -25.909 10.654 -59.757 1.00 83.25 308 ASP A O 1
ATOM 2497 N N . GLY A 1 309 ? -25.113 9.394 -58.103 1.00 75.62 309 GLY A N 1
ATOM 2498 C CA . GLY A 1 309 ? -23.909 8.968 -58.839 1.00 75.62 309 GLY A CA 1
ATOM 2499 C C . GLY A 1 309 ? -22.851 10.069 -59.053 1.00 75.62 309 GLY A C 1
ATOM 2500 O O . GLY A 1 309 ? -21.779 9.797 -59.598 1.00 75.62 309 GLY A O 1
ATOM 2501 N N . ASN A 1 310 ? -23.114 11.285 -58.560 1.00 80.31 310 ASN A N 1
ATOM 2502 C CA . ASN A 1 310 ? -22.220 12.452 -58.577 1.00 80.31 310 ASN A CA 1
ATOM 2503 C C . ASN A 1 310 ? -21.194 12.464 -57.427 1.00 80.31 310 ASN A C 1
ATOM 2505 O O . ASN A 1 310 ? -20.666 13.515 -57.068 1.00 80.31 310 ASN A O 1
ATOM 2509 N N . GLY A 1 311 ? -20.919 11.312 -56.811 1.00 80.31 311 GLY A N 1
ATOM 2510 C CA . GLY A 1 311 ? -19.853 11.208 -55.815 1.00 80.31 311 GLY A CA 1
ATOM 2511 C C . GLY A 1 311 ? -18.471 11.479 -56.420 1.00 80.31 311 GLY A C 1
ATOM 2512 O O . GLY A 1 311 ? -18.289 11.432 -57.638 1.00 80.31 311 GLY A O 1
ATOM 2513 N N . ASN A 1 312 ? -17.474 11.712 -55.566 1.00 76.12 312 ASN A N 1
ATOM 2514 C CA . ASN A 1 312 ? -16.101 11.874 -56.034 1.00 76.12 312 ASN A CA 1
ATOM 2515 C C . ASN A 1 312 ? -15.612 10.568 -56.687 1.00 76.12 312 ASN A C 1
ATOM 2517 O O . ASN A 1 312 ? -15.605 9.513 -56.046 1.00 76.12 312 ASN A O 1
ATOM 2521 N N . LYS A 1 313 ? -15.269 10.637 -57.977 1.00 76.06 313 LYS A N 1
ATOM 2522 C CA . LYS A 1 313 ? -14.779 9.495 -58.767 1.00 76.06 313 LYS A CA 1
ATOM 2523 C C . LYS A 1 313 ? -13.306 9.228 -58.494 1.00 76.06 313 LYS A C 1
ATOM 2525 O O . LYS A 1 313 ? -12.881 8.074 -58.461 1.00 76.06 313 LYS A O 1
ATOM 2530 N N . ASP A 1 314 ? -12.563 10.297 -58.243 1.00 72.88 314 ASP A N 1
ATOM 2531 C CA . ASP A 1 314 ? -11.154 10.241 -57.912 1.00 72.88 314 ASP A CA 1
ATOM 2532 C C . ASP A 1 314 ? -11.057 10.096 -56.393 1.00 72.88 314 ASP A C 1
ATOM 2534 O O . ASP A 1 314 ? -11.476 10.969 -55.636 1.00 72.88 314 ASP A O 1
ATOM 2538 N N . GLY A 1 315 ? -10.587 8.941 -55.917 1.00 72.50 315 GLY A N 1
ATOM 2539 C CA . GLY A 1 315 ? -10.497 8.664 -54.481 1.00 72.50 315 GLY A CA 1
ATOM 2540 C C . GLY A 1 315 ? -9.816 9.800 -53.705 1.00 72.50 315 GLY A C 1
ATOM 2541 O O . GLY A 1 315 ? -8.926 10.478 -54.216 1.00 72.50 315 GLY A O 1
ATOM 2542 N N . ILE A 1 316 ? -10.227 10.014 -52.452 1.00 78.88 316 ILE A N 1
ATOM 2543 C CA . ILE A 1 316 ? -9.682 11.090 -51.613 1.00 78.88 316 ILE A CA 1
ATOM 2544 C C . ILE A 1 316 ? -8.183 10.849 -51.399 1.00 78.88 316 ILE A C 1
ATOM 2546 O O . ILE A 1 316 ? -7.788 9.857 -50.782 1.00 78.88 316 ILE A O 1
ATOM 2550 N N . LYS A 1 317 ? -7.352 11.778 -51.881 1.00 80.94 317 LYS A N 1
ATOM 2551 C CA . LYS A 1 317 ? -5.904 11.763 -51.664 1.00 80.94 317 LYS A CA 1
ATOM 2552 C C . LYS A 1 317 ? -5.585 12.389 -50.313 1.00 80.94 317 LYS A C 1
ATOM 2554 O O . LYS A 1 317 ? -6.035 13.487 -49.981 1.00 80.94 317 LYS A O 1
ATOM 2559 N N . VAL A 1 318 ? -4.824 11.664 -49.503 1.00 85.00 318 VAL A N 1
ATOM 2560 C CA . VAL A 1 318 ? -4.513 12.062 -48.129 1.00 85.00 318 VAL A CA 1
ATOM 2561 C C . VAL A 1 318 ? -3.008 11.990 -47.926 1.00 85.00 318 VAL A C 1
ATOM 2563 O O . VAL A 1 318 ? -2.406 10.946 -48.159 1.00 85.00 318 VAL A O 1
ATOM 2566 N N . LYS A 1 319 ? -2.390 13.076 -47.462 1.00 85.62 319 LYS A N 1
ATOM 2567 C CA . LYS A 1 319 ? -0.957 13.137 -47.144 1.00 85.62 319 LYS A CA 1
ATOM 2568 C C . LYS A 1 319 ? -0.710 12.968 -45.650 1.00 85.62 319 LYS A C 1
ATOM 2570 O O . LYS A 1 319 ? -1.505 13.391 -44.807 1.00 85.62 319 LYS A O 1
ATOM 2575 N N . ILE A 1 320 ? 0.427 12.372 -45.297 1.00 80.81 320 ILE A N 1
ATOM 2576 C CA . ILE A 1 320 ? 0.866 12.277 -43.898 1.00 80.81 320 ILE A CA 1
ATOM 2577 C C . ILE A 1 320 ? 1.391 13.645 -43.452 1.00 80.81 320 ILE A C 1
ATOM 2579 O O . ILE A 1 320 ? 2.427 14.106 -43.935 1.00 80.81 320 ILE A O 1
ATOM 2583 N N . ARG A 1 321 ? 0.699 14.287 -42.502 1.00 75.12 321 ARG A N 1
ATOM 2584 C CA . ARG A 1 321 ? 1.143 15.543 -41.888 1.00 75.12 321 ARG A CA 1
ATOM 2585 C C . ARG A 1 321 ? 2.083 15.203 -40.739 1.00 75.12 321 ARG A C 1
ATOM 2587 O O . ARG A 1 321 ? 1.590 14.756 -39.711 1.00 75.12 321 ARG A O 1
ATOM 2594 N N . GLY A 1 322 ? 3.391 15.432 -40.886 1.00 76.06 322 GLY A N 1
ATOM 2595 C CA . GLY A 1 322 ? 4.387 15.485 -39.795 1.00 76.06 322 GLY A CA 1
ATOM 2596 C C . GLY A 1 322 ? 4.416 14.322 -38.780 1.00 76.06 322 GLY A C 1
ATOM 2597 O O . GLY A 1 322 ? 3.675 13.341 -38.848 1.00 76.06 322 GLY A O 1
ATOM 2598 N N . LYS A 1 323 ? 5.307 14.396 -37.781 1.00 69.94 323 LYS A N 1
ATOM 2599 C CA . LYS A 1 323 ? 5.374 13.377 -36.718 1.00 69.94 323 LYS A CA 1
ATOM 2600 C C . LYS A 1 323 ? 4.279 13.657 -35.687 1.00 69.94 323 LYS A C 1
ATOM 2602 O O . LYS A 1 323 ? 4.342 14.659 -34.986 1.00 69.94 323 LYS A O 1
ATOM 2607 N N . ARG A 1 324 ? 3.333 12.721 -35.527 1.00 69.56 324 ARG A N 1
ATOM 2608 C CA . ARG A 1 324 ? 2.206 12.768 -34.558 1.00 69.56 324 ARG A CA 1
ATOM 2609 C C . ARG A 1 324 ? 1.076 13.755 -34.892 1.00 69.56 324 ARG A C 1
ATOM 2611 O O . ARG A 1 324 ? 0.196 13.934 -34.058 1.00 69.56 324 ARG A O 1
ATOM 2618 N N . THR A 1 325 ? 1.068 14.349 -36.082 1.00 73.12 325 THR A N 1
ATOM 2619 C CA . THR A 1 325 ? 0.044 15.327 -36.506 1.00 73.12 325 THR A CA 1
ATOM 2620 C C . THR A 1 325 ? -1.074 14.736 -37.376 1.00 73.12 325 THR A C 1
ATOM 2622 O O . THR A 1 325 ? -2.034 15.433 -37.686 1.00 73.12 325 THR A O 1
ATOM 2625 N N . GLY A 1 326 ? -1.018 13.434 -37.677 1.00 77.69 326 GLY A N 1
ATOM 2626 C CA . GLY A 1 326 ? -2.112 12.690 -38.307 1.00 77.69 326 GLY A CA 1
ATOM 2627 C C . GLY A 1 326 ? -2.126 12.760 -39.836 1.00 77.69 326 GLY A C 1
ATOM 2628 O O . GLY A 1 326 ? -1.137 13.111 -40.478 1.00 77.69 326 GLY A O 1
ATOM 2629 N N . LEU A 1 327 ? -3.254 12.361 -40.421 1.00 83.12 327 LEU A N 1
ATOM 2630 C CA . LEU A 1 327 ? -3.502 12.388 -41.860 1.00 83.12 327 LEU A CA 1
ATOM 2631 C C . LEU A 1 327 ? -4.202 13.697 -42.246 1.00 83.12 327 LEU A C 1
ATOM 2633 O O . LEU A 1 327 ? -5.098 14.149 -41.537 1.00 83.12 327 LEU A O 1
ATOM 2637 N N . GLY A 1 328 ? -3.796 14.305 -43.356 1.00 80.94 328 GLY A N 1
ATOM 2638 C CA . GLY A 1 328 ? -4.381 15.535 -43.876 1.00 80.94 328 GLY A CA 1
ATOM 2639 C C . GLY A 1 328 ? -4.884 15.371 -45.298 1.00 80.94 328 GLY A C 1
ATOM 2640 O O . GLY A 1 328 ? -4.188 14.782 -46.118 1.00 80.94 328 GLY A O 1
ATOM 2641 N N . ILE A 1 329 ? -6.062 15.916 -45.594 1.00 79.75 329 ILE A N 1
ATOM 2642 C CA . ILE A 1 329 ? -6.564 15.993 -46.970 1.00 79.75 329 ILE A CA 1
ATOM 2643 C C . ILE A 1 329 ? -5.629 16.915 -47.760 1.00 79.75 329 ILE A C 1
ATOM 2645 O O . ILE A 1 329 ? -5.247 17.982 -47.268 1.00 79.75 329 ILE A O 1
ATOM 2649 N N . GLU A 1 330 ? -5.216 16.456 -48.938 1.00 72.94 330 GLU A N 1
ATOM 2650 C CA . GLU A 1 330 ? -4.580 17.298 -49.944 1.00 72.94 330 GLU A CA 1
ATOM 2651 C C . GLU A 1 330 ? -5.715 17.992 -50.701 1.00 72.94 330 GLU A C 1
ATOM 2653 O O . GLU A 1 330 ? -6.512 17.322 -51.352 1.00 72.94 330 GLU A O 1
ATOM 2658 N N . GLU A 1 331 ? -5.879 19.303 -50.511 1.00 59.62 331 GLU A N 1
ATOM 2659 C CA . GLU A 1 331 ? -6.960 20.066 -51.145 1.00 59.62 331 GLU A CA 1
ATOM 2660 C C . GLU A 1 331 ? -6.839 19.967 -52.672 1.00 59.62 331 GLU A C 1
ATOM 2662 O O . GLU A 1 331 ? -5.917 20.517 -53.269 1.00 59.62 331 GLU A O 1
ATOM 2667 N N . SER A 1 332 ? -7.763 19.245 -53.304 1.00 52.00 332 SER A N 1
ATOM 2668 C CA . SER A 1 332 ? -8.011 19.321 -54.741 1.00 52.00 332 SER A CA 1
ATOM 2669 C C . SER A 1 332 ? -9.041 20.427 -54.978 1.00 52.00 332 SER A C 1
ATOM 2671 O O . SER A 1 332 ? -10.220 20.217 -54.678 1.00 52.00 332 SER A O 1
ATOM 2673 N N . PHE A 1 333 ? -8.586 21.595 -55.439 1.00 40.66 333 PHE A N 1
ATOM 2674 C CA . PHE A 1 333 ? -9.448 22.611 -56.052 1.00 40.66 333 PHE A CA 1
ATOM 2675 C C . PHE A 1 333 ? -9.800 22.221 -57.485 1.00 40.66 333 PHE A C 1
ATOM 2677 O O . PHE A 1 333 ? -8.891 21.711 -58.184 1.00 40.66 333 PHE A O 1
#

pLDDT: mean 76.35, std 19.02, range [35.0, 98.56]

Radius of gyration: 35.75 Å; chains: 1; bounding box: 100×53×86 Å

Organism: NCBI:txid447962

InterPro domains:
  IPR000467 G-patch domain [PF01585] (289-330)
  IPR000467 G-patch domain [PS50174] (286-332)
  IPR000467 G-patch domain [SM00443] (284-330)
  IPR051189 Splicing-associated domain-containing protein [PTHR14195] (81-328)